Protein AF-A0A0L9VAW2-F1 (afdb_monomer)

Structure (mmCIF, N/CA/C/O backbone):
data_AF-A0A0L9VAW2-F1
#
_entry.id   AF-A0A0L9VAW2-F1
#
loop_
_atom_site.group_PDB
_atom_site.id
_atom_site.type_symbol
_atom_site.label_atom_id
_atom_site.label_alt_id
_atom_site.label_comp_id
_atom_site.label_asym_id
_atom_site.label_entity_id
_atom_site.label_seq_id
_atom_site.pdbx_PDB_ins_code
_atom_site.Cartn_x
_atom_site.Cartn_y
_atom_site.Cartn_z
_atom_site.occupancy
_atom_site.B_iso_or_equiv
_atom_site.auth_seq_id
_atom_site.auth_comp_id
_atom_site.auth_asym_id
_atom_site.auth_atom_id
_atom_site.pdbx_PDB_model_num
ATOM 1 N N . MET A 1 1 ? -4.689 9.737 -14.109 1.00 37.38 1 MET A N 1
ATOM 2 C CA . MET A 1 1 ? -5.470 8.481 -14.108 1.00 37.38 1 MET A CA 1
ATOM 3 C C . MET A 1 1 ? -5.206 7.798 -12.775 1.00 37.38 1 MET A C 1
ATOM 5 O O . MET A 1 1 ? -4.041 7.572 -12.467 1.00 37.38 1 MET A O 1
ATOM 9 N N . SER A 1 2 ? -6.226 7.629 -11.927 1.00 50.50 2 SER A N 1
ATOM 10 C CA . SER A 1 2 ? -6.059 7.073 -10.574 1.00 50.50 2 SER A CA 1
ATOM 11 C C . SER A 1 2 ? -5.505 5.648 -10.660 1.00 50.50 2 SER A C 1
ATOM 13 O O . SER A 1 2 ? -6.059 4.824 -11.380 1.00 50.50 2 SER A O 1
ATOM 15 N N . VAL A 1 3 ? -4.419 5.364 -9.934 1.00 55.94 3 VAL A N 1
ATOM 16 C CA . VAL A 1 3 ? -3.831 4.014 -9.770 1.00 55.94 3 VAL A CA 1
ATOM 17 C C . VAL A 1 3 ? -4.833 2.994 -9.218 1.00 55.94 3 VAL A C 1
ATOM 19 O O . VAL A 1 3 ? -4.658 1.792 -9.406 1.00 55.94 3 VAL A O 1
ATOM 22 N N . TYR A 1 4 ? -5.889 3.488 -8.573 1.00 58.09 4 TYR A N 1
ATOM 23 C CA . TYR A 1 4 ? -6.956 2.712 -7.968 1.00 58.09 4 TYR A CA 1
ATOM 24 C C . TYR A 1 4 ? -8.258 3.046 -8.703 1.00 58.09 4 TYR A C 1
ATOM 26 O O . TYR A 1 4 ? -8.798 4.148 -8.562 1.00 58.09 4 TYR A O 1
ATOM 34 N N . THR A 1 5 ? -8.723 2.132 -9.550 1.00 47.16 5 THR A N 1
ATOM 35 C CA . THR A 1 5 ? -9.767 2.384 -10.558 1.00 47.16 5 THR A CA 1
ATOM 36 C C . THR A 1 5 ? -11.207 2.377 -10.032 1.00 4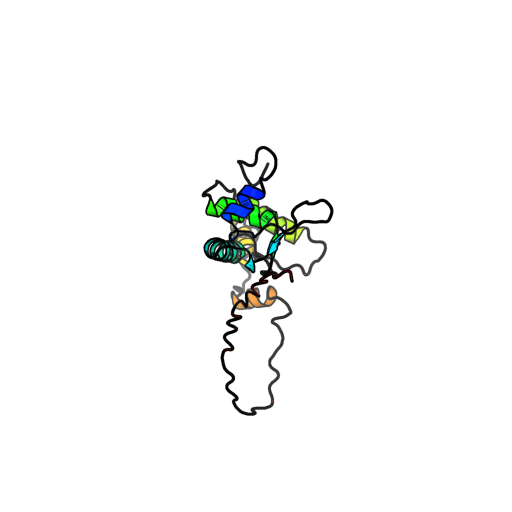7.16 5 THR A C 1
ATOM 38 O O . THR A 1 5 ? -12.124 2.296 -10.835 1.00 47.16 5 THR A O 1
ATOM 41 N N . ASP A 1 6 ? -11.440 2.524 -8.723 1.00 44.62 6 ASP A N 1
ATOM 42 C CA . ASP A 1 6 ? -12.806 2.628 -8.169 1.00 44.62 6 ASP A CA 1
ATOM 43 C C . ASP A 1 6 ? -12.927 3.551 -6.935 1.00 44.62 6 ASP A C 1
ATOM 45 O O . ASP A 1 6 ? -13.826 3.429 -6.112 1.00 44.62 6 ASP A O 1
ATOM 49 N N . TYR A 1 7 ? -12.018 4.519 -6.779 1.00 50.56 7 TYR A N 1
ATOM 50 C CA . TYR A 1 7 ? -12.188 5.591 -5.785 1.00 50.56 7 TYR A CA 1
ATOM 51 C C . TYR A 1 7 ? -12.734 6.845 -6.460 1.00 50.56 7 TYR A C 1
ATOM 53 O O . TYR A 1 7 ? -12.072 7.880 -6.550 1.00 50.56 7 TYR A O 1
ATOM 61 N N . GLY A 1 8 ? -13.955 6.730 -6.979 1.00 40.81 8 GLY A N 1
ATOM 62 C CA . GLY A 1 8 ? -14.766 7.881 -7.352 1.00 40.81 8 GLY A CA 1
ATOM 63 C C . GLY A 1 8 ? -15.156 8.669 -6.101 1.00 40.81 8 GLY A C 1
ATOM 64 O O . GLY A 1 8 ? -16.191 8.404 -5.510 1.00 40.81 8 GLY A O 1
ATOM 65 N N . GLY A 1 9 ? -14.316 9.628 -5.702 1.00 45.44 9 GLY A N 1
ATOM 66 C CA . GLY A 1 9 ? -14.609 10.599 -4.643 1.00 45.44 9 GLY A CA 1
ATOM 67 C C . GLY A 1 9 ? -14.340 10.089 -3.223 1.00 45.44 9 GLY A C 1
ATOM 68 O O . GLY A 1 9 ? -15.048 9.230 -2.722 1.00 45.44 9 GLY A O 1
ATOM 69 N N . ILE A 1 10 ? -13.332 10.684 -2.570 1.00 50.22 10 ILE A N 1
ATOM 70 C CA . ILE A 1 10 ? -12.962 10.537 -1.148 1.00 50.22 10 ILE A CA 1
ATOM 71 C C . ILE A 1 10 ? -12.661 9.081 -0.743 1.00 50.22 10 ILE A C 1
ATOM 73 O O . ILE A 1 10 ? -13.552 8.255 -0.563 1.00 50.22 10 ILE A O 1
ATOM 77 N N . ALA A 1 11 ? -11.379 8.760 -0.536 1.00 61.34 11 ALA A N 1
ATOM 78 C CA . ALA A 1 11 ? -10.996 7.508 0.112 1.00 61.34 11 ALA A CA 1
ATOM 79 C C . ALA A 1 11 ? -11.750 7.387 1.448 1.00 61.34 11 ALA A C 1
ATOM 81 O O . ALA A 1 11 ? -11.527 8.172 2.367 1.00 61.34 11 ALA A O 1
ATOM 82 N N . ASN A 1 12 ? -12.687 6.440 1.537 1.00 82.88 12 ASN A N 1
ATOM 83 C CA . ASN A 1 12 ? -13.437 6.204 2.762 1.00 82.88 12 ASN A CA 1
ATOM 84 C C . ASN A 1 12 ? -12.511 5.478 3.745 1.00 82.88 12 ASN A C 1
ATOM 86 O O . ASN A 1 12 ? -12.394 4.250 3.719 1.00 82.88 12 ASN A O 1
ATOM 90 N N . TYR A 1 13 ? -11.804 6.264 4.555 1.00 87.69 13 TYR A N 1
ATOM 91 C CA . TYR A 1 13 ? -10.830 5.762 5.517 1.00 87.69 13 TYR A CA 1
ATOM 92 C C . TYR A 1 13 ? -11.466 4.828 6.542 1.00 87.69 13 TYR A C 1
ATOM 94 O O . TYR A 1 13 ? -10.827 3.853 6.909 1.00 87.69 13 TYR A O 1
ATOM 102 N N . ASP A 1 14 ? -12.738 5.019 6.893 1.00 89.31 14 ASP A N 1
ATOM 103 C CA . ASP A 1 14 ? -13.444 4.136 7.827 1.00 89.31 14 ASP A CA 1
ATOM 104 C C . ASP A 1 14 ? -13.588 2.714 7.258 1.00 89.31 14 ASP A C 1
ATOM 106 O O . ASP A 1 14 ? -13.434 1.724 7.972 1.00 89.31 14 ASP A O 1
ATOM 110 N N . LYS A 1 15 ? -13.831 2.575 5.945 1.00 90.94 15 LYS A N 1
ATOM 111 C CA . LYS A 1 15 ? -13.821 1.260 5.276 1.00 90.94 15 LYS A CA 1
ATOM 112 C C . LYS A 1 15 ? -12.430 0.634 5.273 1.00 90.94 15 LYS A C 1
ATOM 114 O O . LYS A 1 15 ? -12.325 -0.585 5.362 1.00 90.94 15 LYS A O 1
ATOM 119 N N . ILE A 1 16 ? -11.384 1.445 5.134 1.00 92.88 16 ILE A N 1
ATOM 120 C CA . ILE A 1 16 ? -10.000 0.968 5.171 1.00 92.88 16 ILE A CA 1
ATOM 121 C C . ILE A 1 16 ? -9.662 0.490 6.588 1.00 92.88 16 ILE A C 1
ATOM 123 O O . ILE A 1 16 ? -9.207 -0.637 6.740 1.00 92.88 16 ILE A O 1
ATOM 127 N N . GLU A 1 17 ? -9.964 1.288 7.614 1.00 94.44 17 GLU A N 1
ATOM 128 C CA . GLU A 1 17 ? -9.770 0.951 9.030 1.00 94.44 17 GLU A CA 1
ATOM 129 C C . GLU A 1 17 ? -10.476 -0.366 9.382 1.00 94.44 17 GLU A C 1
ATOM 131 O O . GLU A 1 17 ? -9.837 -1.281 9.886 1.00 94.44 17 GLU A O 1
ATOM 136 N N . ARG A 1 18 ? -11.751 -0.530 9.006 1.00 94.56 18 ARG A N 1
ATOM 137 C CA . ARG A 1 18 ? -12.524 -1.758 9.282 1.00 94.56 18 ARG A CA 1
ATOM 138 C C . ARG A 1 18 ? -11.956 -3.033 8.658 1.00 94.56 18 ARG A C 1
ATOM 140 O O . ARG A 1 18 ? -12.232 -4.117 9.155 1.00 94.56 18 ARG A O 1
ATOM 147 N N . ILE A 1 19 ? -11.253 -2.923 7.533 1.00 95.69 19 ILE A N 1
ATOM 148 C CA . ILE A 1 19 ? -10.697 -4.084 6.820 1.00 95.69 19 ILE A CA 1
ATOM 149 C C . ILE A 1 19 ? -9.259 -4.364 7.259 1.00 95.69 19 ILE A C 1
ATOM 151 O O . ILE A 1 19 ? -8.851 -5.521 7.335 1.00 95.69 19 ILE A O 1
ATOM 155 N N . LEU A 1 20 ? -8.476 -3.314 7.512 1.00 95.62 20 LEU A N 1
ATOM 156 C CA . LEU A 1 20 ? -7.055 -3.443 7.820 1.00 95.62 20 LEU A CA 1
ATOM 157 C C . LEU A 1 20 ? -6.779 -3.640 9.305 1.00 95.62 20 LEU A C 1
ATOM 159 O O . LEU A 1 20 ? -5.816 -4.332 9.638 1.00 95.62 20 LEU A O 1
ATOM 163 N N . CYS A 1 21 ? -7.576 -3.027 10.177 1.00 96.56 21 CYS A N 1
ATOM 164 C CA . CYS A 1 21 ? -7.251 -2.881 11.587 1.00 96.56 21 CYS A CA 1
ATOM 165 C C . CYS A 1 21 ? -8.027 -3.847 12.489 1.00 96.56 21 CYS A C 1
ATOM 167 O O . CYS A 1 21 ? -9.123 -4.295 12.157 1.00 96.56 21 CYS A O 1
ATOM 169 N N . VAL A 1 22 ? -7.457 -4.141 13.658 1.00 96.62 22 VAL A N 1
ATOM 170 C CA . VAL A 1 22 ? -8.186 -4.756 14.776 1.00 96.62 22 VAL A CA 1
ATOM 171 C C . VAL A 1 22 ? -9.302 -3.815 15.270 1.00 96.62 22 VAL A C 1
ATOM 173 O O . VAL A 1 22 ? -9.203 -2.599 15.060 1.00 96.62 22 VAL A O 1
ATOM 176 N N . PRO A 1 23 ? -10.372 -4.328 15.908 1.00 95.25 23 PRO A N 1
ATOM 177 C CA . PRO A 1 23 ? -11.459 -3.490 16.417 1.00 95.25 23 PRO A CA 1
ATOM 178 C C . PRO A 1 23 ? -10.952 -2.347 17.309 1.00 95.25 23 PRO A C 1
ATOM 180 O O . PRO A 1 23 ? -10.043 -2.532 18.109 1.00 95.25 23 PRO A O 1
ATOM 183 N N . GLY A 1 24 ? -11.517 -1.148 17.143 1.00 92.12 24 GLY A N 1
ATOM 184 C CA . GLY A 1 24 ? -11.128 0.051 17.901 1.00 92.12 24 GLY A CA 1
ATOM 185 C C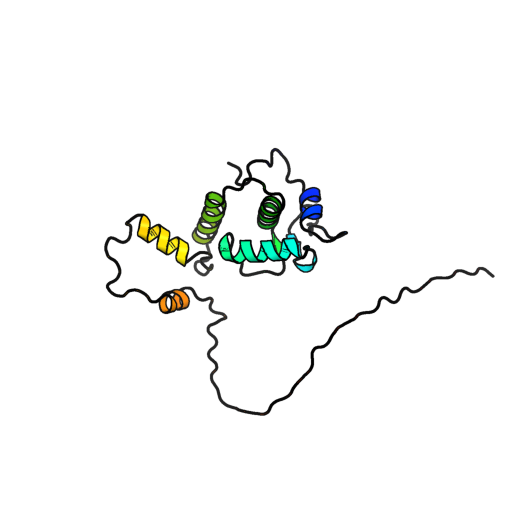 . GLY A 1 24 ? -9.880 0.778 17.384 1.00 92.12 24 GLY A C 1
ATOM 186 O O . GLY A 1 24 ? -9.696 1.960 17.678 1.00 92.12 24 GLY A O 1
ATOM 187 N N . ALA A 1 25 ? -9.055 0.137 16.553 1.00 95.06 25 ALA A N 1
ATOM 188 C CA . ALA A 1 25 ? -7.866 0.766 16.000 1.00 95.06 25 ALA A CA 1
ATOM 189 C C . ALA A 1 25 ? -8.155 1.557 14.709 1.00 95.06 25 ALA A C 1
ATOM 191 O O . ALA A 1 25 ? -8.981 1.175 13.880 1.00 95.06 25 ALA A O 1
ATOM 192 N N . ARG A 1 26 ? -7.454 2.684 14.526 1.00 94.25 26 ARG A N 1
ATOM 193 C CA . ARG A 1 26 ? -7.732 3.666 13.460 1.00 94.25 26 ARG A CA 1
ATOM 194 C C . ARG A 1 26 ? -6.470 4.327 12.908 1.00 94.25 26 ARG A C 1
ATOM 196 O O . ARG A 1 26 ? -5.382 4.167 13.467 1.00 94.25 26 ARG A O 1
ATOM 203 N N . PHE A 1 27 ? -6.609 5.100 11.828 1.00 94.38 27 PHE A N 1
ATOM 204 C CA . PHE A 1 27 ? -5.522 5.957 11.352 1.00 94.38 27 PHE A CA 1
ATOM 205 C C . PHE A 1 27 ? -5.112 6.952 12.438 1.00 94.38 27 PHE A C 1
ATOM 207 O O . PHE A 1 27 ? -5.958 7.593 13.067 1.00 94.38 27 PHE A O 1
ATOM 214 N N . GLN A 1 28 ? -3.807 7.161 12.577 1.00 93.62 28 GLN A N 1
ATOM 215 C CA . GLN A 1 28 ? -3.300 8.361 13.221 1.00 93.62 28 GLN A CA 1
ATOM 216 C C . GLN A 1 28 ? -3.670 9.579 12.387 1.00 93.62 28 GLN A C 1
ATOM 218 O O . GLN A 1 28 ? -3.617 9.538 11.154 1.00 93.62 28 GLN A O 1
ATOM 223 N N . ARG A 1 29 ? -4.055 10.658 13.064 1.00 93.00 29 ARG A N 1
ATOM 224 C CA . ARG A 1 29 ? -4.579 11.870 12.438 1.00 93.00 29 ARG A CA 1
ATOM 225 C C . ARG A 1 29 ? -3.775 13.083 12.869 1.00 93.00 29 ARG A C 1
ATOM 227 O O . ARG A 1 29 ? -3.247 13.127 13.976 1.00 93.00 29 ARG A O 1
ATOM 234 N N . ASN A 1 30 ? -3.663 14.057 11.973 1.00 92.31 30 ASN A N 1
ATOM 235 C CA . ASN A 1 30 ? -3.032 15.332 12.289 1.00 92.31 30 ASN A CA 1
ATOM 236 C C . ASN A 1 30 ? -3.995 16.227 13.092 1.00 92.31 30 ASN A C 1
ATOM 238 O O . ASN A 1 30 ? -5.141 15.861 13.346 1.00 92.31 30 ASN A O 1
ATOM 242 N N . LYS A 1 31 ? -3.545 17.436 13.451 1.00 92.94 31 LYS A N 1
ATOM 243 C CA . LYS A 1 31 ? -4.363 18.434 14.169 1.00 92.94 31 LYS A CA 1
ATOM 244 C C . LYS A 1 31 ? -5.664 18.814 13.446 1.00 92.94 31 LYS A C 1
ATOM 246 O O . LYS A 1 31 ? -6.589 19.285 14.088 1.00 92.94 31 LYS A O 1
ATOM 251 N N . ASN A 1 32 ? -5.730 18.594 12.135 1.00 91.50 32 ASN A N 1
ATOM 252 C CA . ASN A 1 32 ? -6.892 18.878 11.294 1.00 91.50 32 ASN A CA 1
ATOM 253 C C . ASN A 1 32 ? -7.725 17.606 11.039 1.00 91.50 32 ASN A C 1
ATOM 255 O O . ASN A 1 32 ? -8.422 17.521 10.031 1.00 91.50 32 ASN A O 1
ATOM 259 N N . GLU A 1 33 ? -7.563 16.577 11.875 1.00 87.25 33 GLU A N 1
ATOM 260 C CA . GLU A 1 33 ? -8.246 15.277 11.801 1.00 87.25 33 GLU A CA 1
ATOM 261 C C . GLU A 1 33 ? -8.028 14.476 10.504 1.00 87.25 33 GLU A C 1
ATOM 263 O O . GLU A 1 33 ? -8.678 13.451 10.261 1.00 87.25 33 GLU A O 1
ATOM 268 N N . SER A 1 34 ? -7.067 14.891 9.678 1.00 87.25 34 SER A N 1
ATOM 269 C CA . SER A 1 34 ? -6.731 14.200 8.437 1.00 87.25 34 SER A CA 1
ATOM 270 C C . SER A 1 34 ? -5.835 12.996 8.733 1.00 87.25 34 SER A C 1
ATOM 272 O O . SER A 1 34 ? -4.876 13.141 9.497 1.00 87.25 34 SER A O 1
ATOM 274 N N . PRO A 1 35 ? -6.105 11.816 8.147 1.00 89.31 35 PRO A N 1
ATOM 275 C CA . PRO A 1 35 ? -5.305 10.619 8.384 1.00 89.31 35 PRO A CA 1
ATOM 276 C C . PRO A 1 35 ? -3.879 10.787 7.855 1.00 89.31 35 PRO A C 1
ATOM 278 O O . PRO A 1 35 ? -3.660 11.479 6.864 1.00 89.31 35 PRO A O 1
ATOM 281 N N . ILE A 1 36 ? -2.918 10.139 8.516 1.00 90.94 36 ILE A N 1
ATOM 282 C CA . ILE A 1 36 ? -1.487 10.188 8.184 1.00 90.94 36 ILE A CA 1
ATOM 283 C C . ILE A 1 36 ? -0.948 8.778 7.918 1.00 90.94 36 ILE A C 1
ATOM 285 O O . ILE A 1 36 ? -0.409 8.500 6.846 1.00 90.94 36 ILE A O 1
ATOM 289 N N . HIS A 1 37 ? -1.098 7.875 8.887 1.00 92.69 37 HIS A N 1
ATOM 290 C CA . HIS A 1 37 ? -0.617 6.496 8.806 1.00 92.69 37 HIS A CA 1
ATOM 291 C C . HIS A 1 37 ? -1.355 5.588 9.800 1.00 92.69 37 HIS A C 1
ATOM 293 O O . HIS A 1 37 ? -2.020 6.071 10.715 1.00 92.69 37 HIS A O 1
ATOM 299 N N . ILE A 1 38 ? -1.217 4.272 9.647 1.00 94.19 38 ILE A N 1
ATOM 300 C CA . ILE A 1 38 ? -1.672 3.263 10.620 1.00 94.19 38 ILE A CA 1
ATOM 301 C C . ILE A 1 38 ? -0.433 2.602 11.231 1.00 94.19 38 ILE A C 1
ATOM 303 O O . ILE A 1 38 ? 0.523 2.319 10.510 1.00 94.19 38 ILE A O 1
ATOM 307 N N . ARG A 1 39 ? -0.449 2.333 12.541 1.00 93.69 39 ARG A N 1
ATOM 308 C CA . ARG A 1 39 ? 0.613 1.550 13.190 1.00 93.69 39 ARG A CA 1
ATOM 309 C C . ARG A 1 39 ? 0.516 0.083 12.799 1.00 93.69 39 ARG A C 1
ATOM 311 O O . ARG A 1 39 ? -0.576 -0.473 12.750 1.00 93.69 39 ARG A O 1
ATOM 318 N N . ARG A 1 40 ? 1.642 -0.599 12.603 1.00 93.12 40 ARG A N 1
ATOM 319 C CA . ARG A 1 40 ? 1.656 -2.037 12.294 1.00 93.12 40 ARG A CA 1
ATOM 320 C C . ARG A 1 40 ? 0.988 -2.866 13.389 1.00 93.12 40 ARG A C 1
ATOM 322 O O . ARG A 1 40 ? 0.341 -3.857 13.062 1.00 93.12 40 ARG A O 1
ATOM 329 N N . SER A 1 41 ? 1.106 -2.471 14.658 1.00 93.81 41 SER A N 1
ATOM 330 C CA . SER A 1 41 ? 0.426 -3.139 15.779 1.00 93.81 41 SER A CA 1
ATOM 331 C C . SER A 1 41 ? -1.093 -3.167 15.606 1.00 93.81 41 SER A C 1
ATOM 333 O O . SER A 1 41 ? -1.718 -4.162 15.954 1.00 93.81 41 SER A O 1
ATOM 335 N N . TYR A 1 42 ? -1.663 -2.137 14.977 1.00 96.12 42 TYR A N 1
ATOM 336 C CA . TYR A 1 42 ? -3.101 -2.005 14.748 1.00 96.12 42 TYR A CA 1
ATOM 337 C C . TYR A 1 42 ? -3.622 -2.899 13.628 1.00 96.12 42 TYR A C 1
ATOM 339 O O . TYR A 1 42 ? -4.830 -3.061 13.509 1.00 96.12 42 TYR A O 1
ATOM 347 N N . LEU A 1 43 ? -2.749 -3.472 12.799 1.00 95.81 43 LEU A N 1
ATOM 348 C CA . LEU A 1 43 ? -3.162 -4.304 11.675 1.00 95.81 43 LEU A CA 1
ATOM 349 C C . LEU A 1 43 ? -3.591 -5.703 12.126 1.00 95.81 43 LEU A C 1
ATOM 351 O O . LEU A 1 43 ? -2.944 -6.331 12.969 1.00 95.81 43 LEU A O 1
ATOM 355 N N . THR A 1 44 ? -4.622 -6.235 11.472 1.00 97.06 44 THR A N 1
ATOM 356 C CA . THR A 1 44 ? -4.988 -7.650 11.600 1.00 97.06 44 THR A CA 1
ATOM 357 C C . THR A 1 44 ? -3.838 -8.557 11.133 1.00 97.06 44 THR A C 1
ATOM 359 O O . THR A 1 44 ? -3.019 -8.143 10.301 1.00 97.06 44 THR A O 1
ATOM 362 N N . PRO A 1 45 ? -3.761 -9.818 11.599 1.00 96.25 45 PRO A N 1
ATOM 363 C CA . PRO A 1 45 ? -2.749 -10.767 11.126 1.00 96.25 45 PRO A CA 1
ATOM 364 C C . PRO A 1 45 ? -2.735 -10.923 9.597 1.00 96.25 45 PRO A C 1
ATOM 366 O O . PRO A 1 45 ? -1.673 -10.925 8.974 1.00 96.25 45 PRO A O 1
ATOM 369 N N . LEU A 1 46 ? -3.918 -10.957 8.974 1.00 95.62 46 LEU A N 1
ATOM 370 C CA . LEU A 1 46 ? -4.057 -11.041 7.521 1.00 95.62 46 LEU A CA 1
ATOM 371 C C . LEU A 1 46 ? -3.501 -9.790 6.824 1.00 95.62 46 LEU A C 1
ATOM 373 O O . LEU A 1 46 ? -2.751 -9.902 5.854 1.00 95.62 46 LEU A O 1
ATOM 377 N N . ALA A 1 47 ? -3.810 -8.597 7.335 1.00 95.88 47 ALA A N 1
ATOM 378 C CA . ALA A 1 47 ? -3.260 -7.355 6.804 1.00 95.88 47 ALA A CA 1
ATOM 379 C C . ALA A 1 47 ? -1.729 -7.293 6.961 1.00 95.88 47 ALA A C 1
ATOM 381 O O . ALA A 1 47 ? -1.046 -6.882 6.024 1.00 95.88 47 ALA A O 1
ATOM 382 N N . LYS A 1 48 ? -1.168 -7.767 8.084 1.00 94.69 48 LYS A N 1
ATOM 383 C CA . LYS A 1 48 ? 0.291 -7.865 8.295 1.00 94.69 48 LYS A CA 1
ATOM 384 C C . LYS A 1 48 ? 0.960 -8.790 7.273 1.00 94.69 48 LYS A C 1
ATOM 386 O O . LYS A 1 48 ? 2.018 -8.444 6.747 1.00 94.69 48 LYS A O 1
ATOM 391 N N . TYR A 1 49 ? 0.342 -9.928 6.956 1.00 94.50 49 TYR A N 1
ATOM 392 C CA . TYR A 1 49 ? 0.855 -10.856 5.945 1.00 94.50 49 TYR A CA 1
ATOM 393 C C . TYR A 1 49 ? 0.937 -10.197 4.560 1.00 94.50 49 TYR A C 1
ATOM 395 O O . TYR A 1 49 ? 1.992 -10.173 3.922 1.00 94.50 49 TYR A O 1
ATOM 403 N N . TRP A 1 50 ? -0.157 -9.576 4.117 1.00 94.81 50 TRP A N 1
ATOM 404 C CA . TRP A 1 50 ? -0.194 -8.891 2.825 1.00 94.81 50 TRP A CA 1
ATOM 405 C C . TRP A 1 50 ? 0.680 -7.633 2.784 1.00 94.81 50 TRP A C 1
ATOM 407 O O . TRP A 1 50 ? 1.257 -7.314 1.743 1.00 94.81 50 TRP A O 1
ATOM 417 N N . MET A 1 51 ? 0.844 -6.941 3.912 1.00 92.50 51 MET A N 1
ATOM 418 C CA . MET A 1 51 ? 1.807 -5.850 4.051 1.00 92.50 51 MET A CA 1
ATOM 419 C C . MET A 1 51 ? 3.231 -6.351 3.786 1.00 92.50 51 MET A C 1
ATOM 421 O O . MET A 1 51 ? 3.937 -5.759 2.975 1.00 92.50 51 MET A O 1
ATOM 425 N N . ALA A 1 52 ? 3.643 -7.468 4.393 1.00 90.06 52 ALA A N 1
ATOM 426 C CA . ALA A 1 52 ? 4.965 -8.046 4.150 1.00 90.06 52 ALA A CA 1
ATOM 427 C C . ALA A 1 52 ? 5.149 -8.441 2.674 1.00 90.06 52 ALA A C 1
ATOM 429 O O . ALA A 1 52 ? 6.160 -8.102 2.055 1.00 90.06 52 ALA A O 1
ATOM 430 N N . PHE A 1 53 ? 4.137 -9.078 2.075 1.00 90.56 53 PHE A N 1
ATOM 431 C CA . PHE A 1 53 ? 4.162 -9.456 0.662 1.00 90.56 53 PHE A CA 1
ATOM 432 C C . PHE A 1 53 ? 4.306 -8.246 -0.276 1.00 90.56 53 PHE A C 1
ATOM 434 O O . PHE A 1 53 ? 5.147 -8.245 -1.180 1.00 90.56 53 PHE A O 1
ATOM 441 N N . THR A 1 54 ? 3.493 -7.206 -0.065 1.00 90.44 54 THR A N 1
ATOM 442 C CA . THR A 1 54 ? 3.512 -5.979 -0.878 1.00 90.44 54 THR A CA 1
ATOM 443 C C . THR A 1 54 ? 4.809 -5.199 -0.686 1.00 90.44 54 THR A C 1
ATOM 445 O O . THR A 1 54 ? 5.343 -4.680 -1.666 1.00 90.44 54 THR A O 1
ATOM 448 N N . HIS A 1 55 ? 5.362 -5.176 0.528 1.00 86.56 55 HIS A N 1
ATOM 449 C CA . HIS A 1 55 ? 6.658 -4.563 0.805 1.00 86.56 55 HIS A CA 1
ATOM 450 C C . HIS A 1 55 ? 7.799 -5.289 0.089 1.00 86.56 55 HIS A C 1
ATOM 452 O O . HIS A 1 55 ? 8.630 -4.641 -0.531 1.00 86.56 55 HIS A O 1
ATOM 458 N N . ALA A 1 56 ? 7.817 -6.621 0.079 1.00 82.88 56 ALA A N 1
ATOM 459 C CA . ALA A 1 56 ? 8.871 -7.360 -0.614 1.00 82.88 56 ALA A CA 1
ATOM 460 C C . ALA A 1 56 ? 8.794 -7.226 -2.149 1.00 82.88 56 ALA A C 1
ATOM 462 O O . ALA A 1 56 ? 9.821 -7.194 -2.823 1.00 82.88 56 ALA A O 1
ATOM 463 N N . ASN A 1 57 ? 7.584 -7.147 -2.718 1.00 81.88 57 ASN A N 1
ATOM 464 C CA . ASN A 1 57 ? 7.395 -7.374 -4.156 1.00 81.88 57 ASN A CA 1
ATOM 465 C C . ASN A 1 57 ? 6.874 -6.172 -4.956 1.00 81.88 57 ASN A C 1
ATOM 467 O O . ASN A 1 57 ? 7.004 -6.162 -6.183 1.00 81.88 57 ASN A O 1
ATOM 471 N N . ILE A 1 58 ? 6.223 -5.192 -4.330 1.00 85.00 58 ILE A N 1
ATOM 472 C CA . ILE A 1 58 ? 5.454 -4.159 -5.045 1.00 85.00 58 ILE A CA 1
ATOM 473 C C . ILE A 1 58 ? 5.916 -2.754 -4.674 1.00 85.00 58 ILE A C 1
ATOM 475 O O . ILE A 1 58 ? 6.175 -1.962 -5.573 1.00 85.00 58 ILE A O 1
ATOM 479 N N . GLN A 1 59 ? 6.007 -2.454 -3.379 1.00 82.38 59 GLN A N 1
ATOM 480 C CA . GLN A 1 59 ? 6.482 -1.171 -2.863 1.00 82.38 59 GLN A CA 1
ATOM 481 C C . GLN A 1 59 ? 7.464 -1.426 -1.708 1.00 82.38 59 GLN A C 1
ATOM 483 O O . GLN A 1 59 ? 7.057 -1.456 -0.549 1.00 82.38 59 GLN A O 1
ATOM 488 N N . PRO A 1 60 ? 8.755 -1.620 -1.980 1.00 80.25 60 PRO A N 1
ATOM 489 C CA . PRO A 1 60 ? 9.805 -1.745 -0.977 1.00 80.25 60 PRO A CA 1
ATOM 490 C C . PRO A 1 60 ? 9.787 -0.580 0.004 1.00 80.25 60 PRO A C 1
ATOM 492 O O . PRO A 1 60 ? 9.487 0.556 -0.364 1.00 80.25 60 PRO A O 1
ATOM 495 N N . CYS A 1 61 ? 10.036 -0.866 1.277 1.00 76.75 61 CYS A N 1
ATOM 496 C 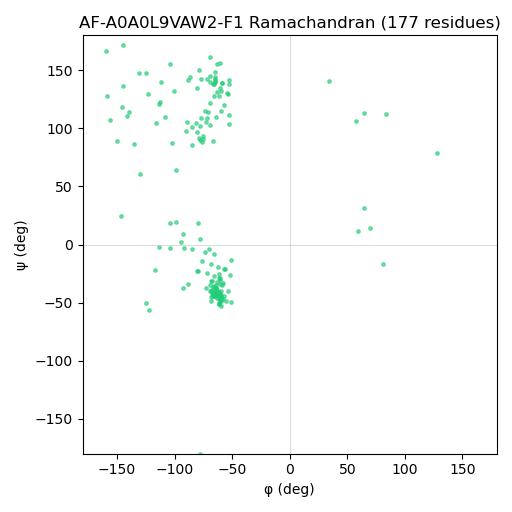CA . CYS A 1 61 ? 10.079 0.140 2.330 1.00 76.75 61 CYS A CA 1
ATOM 497 C C . CYS A 1 61 ? 11.140 -0.231 3.356 1.00 76.75 61 CYS A C 1
ATOM 499 O O . CYS A 1 61 ? 11.214 -1.388 3.761 1.00 76.75 61 CYS A O 1
ATOM 501 N N . SER A 1 62 ? 11.923 0.754 3.785 1.00 68.50 62 SER A N 1
ATOM 502 C CA . SER A 1 62 ? 12.923 0.601 4.844 1.00 68.50 62 SER A CA 1
ATOM 503 C C . SER A 1 62 ? 12.313 0.633 6.247 1.00 68.50 62 SER A C 1
ATOM 505 O O . SER A 1 62 ? 12.894 0.092 7.178 1.00 68.50 62 SER A O 1
ATOM 507 N N . HIS A 1 63 ? 11.132 1.235 6.407 1.00 68.88 63 HIS A N 1
ATOM 508 C CA . HIS A 1 63 ? 10.458 1.370 7.694 1.00 68.88 63 HIS A CA 1
ATOM 509 C C . HIS A 1 63 ? 9.170 0.543 7.704 1.00 68.88 63 HIS A C 1
ATOM 511 O O . HIS A 1 63 ? 8.291 0.729 6.864 1.00 68.88 63 HIS A O 1
ATOM 517 N N . VAL A 1 64 ? 9.064 -0.400 8.642 1.00 70.31 64 VAL A N 1
ATOM 518 C CA . VAL A 1 64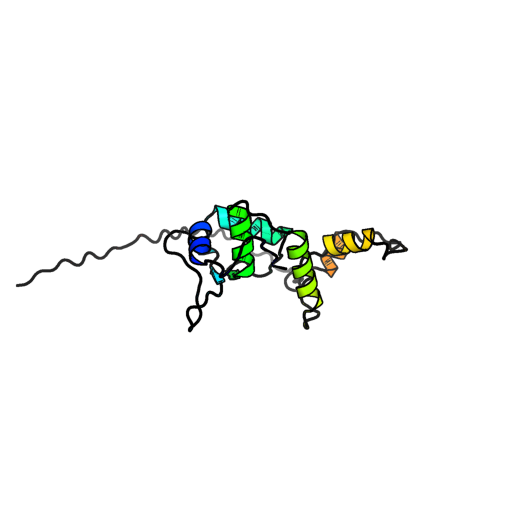 ? 7.964 -1.381 8.682 1.00 70.31 64 VAL A CA 1
ATOM 519 C C . VAL A 1 64 ? 7.032 -1.219 9.878 1.00 70.31 64 VAL A C 1
ATOM 521 O O . VAL A 1 64 ? 6.071 -1.974 9.983 1.00 70.31 64 VAL A O 1
ATOM 524 N N . SER A 1 65 ? 7.280 -0.274 10.787 1.00 78.62 65 SER A N 1
ATOM 525 C CA . SER A 1 65 ? 6.421 -0.081 11.964 1.00 78.62 65 SER A CA 1
ATOM 526 C C . SER A 1 65 ? 5.146 0.710 11.664 1.00 78.62 65 SER A C 1
ATOM 528 O O . SER A 1 65 ? 4.160 0.491 12.358 1.00 78.62 65 SER A O 1
ATOM 530 N N . ASP A 1 66 ? 5.111 1.521 10.599 1.00 87.31 66 ASP A N 1
ATOM 531 C CA . ASP A 1 66 ? 3.932 2.291 10.176 1.00 87.31 66 ASP A CA 1
ATOM 532 C C . ASP A 1 66 ? 3.634 2.115 8.682 1.00 87.31 66 ASP A C 1
ATOM 534 O O . ASP A 1 66 ? 4.539 1.972 7.857 1.00 87.31 66 ASP A O 1
ATOM 538 N N . ILE A 1 67 ? 2.350 2.169 8.318 1.00 90.19 67 ILE A N 1
ATOM 539 C CA . ILE A 1 67 ? 1.883 2.127 6.929 1.00 90.19 67 ILE A CA 1
ATOM 540 C C . ILE A 1 67 ? 1.254 3.465 6.527 1.00 90.19 67 ILE A C 1
ATOM 542 O O . ILE A 1 67 ? 0.298 3.943 7.140 1.00 90.19 67 ILE A O 1
ATOM 546 N N . THR A 1 68 ? 1.793 4.081 5.472 1.00 89.81 68 THR A N 1
ATOM 547 C CA . THR A 1 68 ? 1.268 5.337 4.912 1.00 89.81 68 THR A CA 1
ATOM 548 C C . THR A 1 68 ? -0.085 5.127 4.233 1.00 89.81 68 THR A C 1
ATOM 550 O O . THR A 1 68 ? -0.427 4.013 3.831 1.00 89.81 68 THR A O 1
ATOM 553 N N . ILE A 1 69 ? -0.841 6.210 4.029 1.00 89.31 69 ILE A N 1
ATOM 554 C CA . ILE A 1 69 ? -2.156 6.172 3.362 1.00 89.31 69 ILE A CA 1
ATOM 555 C C . ILE A 1 69 ? -2.105 5.434 2.020 1.00 89.31 69 ILE A C 1
ATOM 557 O O . ILE A 1 69 ? -2.913 4.543 1.779 1.00 89.31 69 ILE A O 1
ATOM 561 N N . SER A 1 70 ? -1.145 5.764 1.152 1.00 87.06 70 SER A N 1
ATOM 562 C CA . SER A 1 70 ? -1.044 5.153 -0.180 1.00 87.06 70 SER A CA 1
ATOM 563 C C . SER A 1 70 ? -0.863 3.637 -0.112 1.00 87.06 70 SER A C 1
ATOM 565 O O . SER A 1 70 ? -1.481 2.910 -0.887 1.00 87.06 70 SER A O 1
ATOM 567 N N . ARG A 1 71 ? -0.056 3.159 0.841 1.00 89.62 71 ARG A N 1
ATOM 568 C CA . ARG A 1 71 ? 0.189 1.729 1.066 1.00 89.62 71 ARG A CA 1
ATOM 569 C C . ARG A 1 71 ? -1.024 1.049 1.699 1.00 89.62 71 ARG A C 1
ATOM 571 O O . ARG A 1 71 ? -1.365 -0.062 1.310 1.00 89.62 71 ARG A O 1
ATOM 578 N N . ALA A 1 72 ? -1.723 1.732 2.606 1.00 92.38 72 ALA A N 1
ATOM 579 C CA . ALA A 1 72 ? -2.972 1.248 3.188 1.00 92.38 72 ALA A CA 1
ATOM 580 C C . ALA A 1 72 ? -4.078 1.103 2.127 1.00 92.38 72 ALA A C 1
ATOM 582 O O . ALA A 1 72 ? -4.803 0.112 2.121 1.00 92.38 72 ALA A O 1
ATOM 583 N N . ILE A 1 73 ? -4.174 2.035 1.173 1.00 90.69 73 ILE A N 1
ATOM 584 C CA . ILE A 1 73 ? -5.113 1.932 0.046 1.00 90.69 73 ILE A CA 1
ATOM 585 C C . ILE A 1 73 ? -4.784 0.714 -0.826 1.00 90.69 73 ILE A C 1
ATOM 587 O O . ILE A 1 73 ? -5.687 -0.057 -1.152 1.00 90.69 73 ILE A O 1
ATOM 591 N N . LEU A 1 74 ? -3.506 0.500 -1.167 1.00 90.94 74 LEU A N 1
ATOM 592 C CA . LEU A 1 74 ? -3.081 -0.697 -1.900 1.00 90.94 74 LEU A CA 1
ATOM 593 C C . LEU A 1 74 ? -3.461 -1.976 -1.141 1.00 90.94 74 LEU A C 1
ATOM 595 O O . LEU A 1 74 ? -4.041 -2.889 -1.726 1.00 90.94 74 LEU A O 1
ATOM 599 N N . LEU A 1 75 ? -3.176 -2.023 0.160 1.00 93.31 75 LEU A N 1
ATOM 600 C CA . LEU A 1 75 ? -3.463 -3.175 1.009 1.00 93.31 75 LEU A CA 1
ATOM 601 C C . LEU A 1 75 ? -4.966 -3.472 1.086 1.00 93.31 75 LEU A C 1
ATOM 603 O O . LEU A 1 75 ? -5.379 -4.622 0.952 1.00 93.31 75 LEU A O 1
ATOM 607 N N . TYR A 1 76 ? -5.792 -2.433 1.222 1.00 93.56 76 TYR A N 1
ATOM 608 C CA . TYR A 1 76 ? -7.245 -2.564 1.173 1.00 93.56 76 TYR A CA 1
ATOM 609 C C . TYR A 1 76 ? -7.710 -3.138 -0.167 1.00 93.56 76 TYR A C 1
ATOM 611 O O . TYR A 1 76 ? -8.554 -4.032 -0.184 1.00 93.56 76 TYR A O 1
ATOM 619 N N . CYS A 1 77 ? -7.152 -2.666 -1.287 1.00 91.94 77 CYS A N 1
ATOM 620 C CA . CYS A 1 77 ? -7.510 -3.183 -2.605 1.00 91.94 77 CYS A CA 1
ATOM 621 C C . CYS A 1 77 ? -7.191 -4.676 -2.728 1.00 91.94 77 CYS A C 1
ATOM 623 O O . CYS A 1 77 ? -8.026 -5.432 -3.216 1.00 91.94 77 CYS A O 1
ATOM 625 N N . VAL A 1 78 ? -6.028 -5.108 -2.233 1.00 92.31 78 VAL A N 1
ATOM 626 C CA . VAL A 1 78 ? -5.622 -6.521 -2.229 1.00 92.31 78 VAL A CA 1
ATOM 627 C C . VAL A 1 78 ? -6.585 -7.372 -1.399 1.00 92.31 78 VAL A C 1
ATOM 629 O O . VAL A 1 78 ? -7.124 -8.351 -1.906 1.00 92.31 78 VAL A O 1
ATOM 632 N N . LEU A 1 79 ? -6.867 -6.974 -0.155 1.00 93.69 79 LEU A N 1
ATOM 633 C CA . LEU A 1 79 ? -7.754 -7.732 0.738 1.00 93.69 79 LEU A CA 1
ATOM 634 C C . LEU A 1 79 ? -9.204 -7.790 0.255 1.00 93.69 79 LEU A C 1
ATOM 636 O O . LEU A 1 79 ? -9.931 -8.726 0.575 1.00 93.69 79 LEU A O 1
ATOM 640 N N . ARG A 1 80 ? -9.640 -6.787 -0.508 1.00 93.06 80 ARG A N 1
ATOM 641 C CA . ARG A 1 80 ? -10.989 -6.718 -1.077 1.00 93.06 80 ARG A CA 1
ATOM 642 C C . ARG A 1 80 ? -11.097 -7.319 -2.476 1.00 93.06 80 ARG A C 1
ATOM 644 O O . ARG A 1 80 ? -12.203 -7.345 -3.008 1.00 93.06 80 ARG A O 1
ATOM 651 N N . GLY A 1 81 ? -9.991 -7.781 -3.062 1.00 90.12 81 GLY A N 1
ATOM 652 C CA . GLY A 1 81 ? -9.964 -8.304 -4.428 1.00 90.12 81 GLY A CA 1
ATOM 653 C C . GLY A 1 81 ? -10.287 -7.247 -5.489 1.00 90.12 81 GLY A C 1
ATOM 654 O O . GLY A 1 81 ? -10.890 -7.564 -6.511 1.00 90.12 81 GLY A O 1
ATOM 655 N N . LEU A 1 82 ? -9.939 -5.981 -5.241 1.00 88.88 82 LEU A N 1
ATOM 656 C CA . LEU A 1 82 ? -10.152 -4.894 -6.195 1.00 88.88 82 LEU A CA 1
ATOM 657 C C . LEU A 1 82 ? -9.080 -4.899 -7.286 1.00 88.88 82 LEU A C 1
ATOM 659 O O . LEU A 1 82 ? -7.924 -5.255 -7.058 1.00 88.88 82 LEU A O 1
ATOM 663 N N . ASN A 1 83 ? -9.461 -4.424 -8.470 1.00 87.31 83 ASN A N 1
ATOM 664 C CA . ASN A 1 83 ? -8.535 -4.273 -9.584 1.00 87.31 83 ASN A CA 1
ATOM 665 C C . ASN A 1 83 ? -7.522 -3.159 -9.296 1.00 87.31 83 ASN A C 1
ATOM 667 O O . ASN A 1 83 ? -7.888 -2.000 -9.090 1.00 87.31 83 ASN A O 1
ATOM 671 N N . VAL A 1 84 ? -6.238 -3.516 -9.322 1.00 86.75 84 VAL A N 1
ATOM 672 C CA . VAL A 1 84 ? -5.118 -2.590 -9.137 1.00 86.75 84 VAL A CA 1
ATOM 673 C C . VAL A 1 84 ? -4.195 -2.678 -10.341 1.00 86.75 84 VAL A C 1
ATOM 675 O O . VAL A 1 84 ? -3.737 -3.762 -10.706 1.00 86.75 84 VAL A O 1
ATOM 678 N N . ASN A 1 85 ? -3.854 -1.531 -10.935 1.00 89.06 85 ASN A N 1
ATOM 679 C CA . ASN A 1 85 ? -2.815 -1.486 -11.959 1.00 89.06 85 ASN A CA 1
ATOM 680 C C . ASN A 1 85 ? -1.431 -1.578 -11.302 1.00 89.06 85 ASN A C 1
ATOM 682 O O . ASN A 1 85 ? -0.791 -0.571 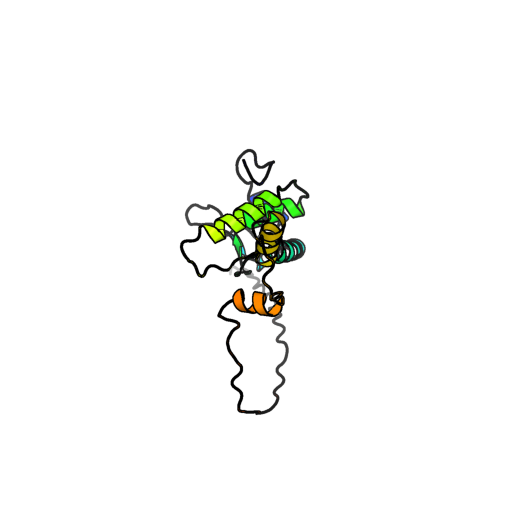-10.987 1.00 89.06 85 ASN A O 1
ATOM 686 N N . ILE A 1 86 ? -0.965 -2.810 -11.107 1.00 86.38 86 ILE A N 1
ATOM 687 C CA . ILE A 1 86 ? 0.301 -3.089 -10.431 1.00 86.38 86 ILE A CA 1
ATOM 688 C C . ILE A 1 86 ? 1.520 -2.534 -11.176 1.00 86.38 86 ILE A C 1
ATOM 690 O O . ILE A 1 86 ? 2.491 -2.104 -10.552 1.00 86.38 86 ILE A O 1
ATOM 694 N N . GLY A 1 87 ? 1.450 -2.495 -12.511 1.00 86.44 87 GLY A N 1
ATOM 695 C CA . GLY A 1 87 ? 2.493 -1.917 -13.353 1.00 86.44 87 GLY A CA 1
ATOM 696 C C . GLY A 1 87 ? 2.653 -0.423 -13.086 1.00 86.44 87 GLY A C 1
ATOM 697 O O . GLY A 1 87 ? 3.770 0.053 -12.901 1.00 86.44 87 GLY A O 1
ATOM 698 N N . GLN A 1 88 ? 1.539 0.303 -12.967 1.00 86.19 88 GLN A N 1
ATOM 699 C CA . GLN A 1 88 ? 1.547 1.726 -12.636 1.00 86.19 88 GLN A CA 1
ATOM 700 C C . GLN A 1 88 ? 2.042 1.985 -11.207 1.00 86.19 88 GLN A C 1
ATOM 702 O O . GLN A 1 88 ? 2.782 2.946 -10.999 1.00 86.19 88 GLN A O 1
ATOM 707 N N . VAL A 1 89 ? 1.669 1.140 -10.236 1.00 87.25 89 VAL A N 1
ATOM 708 C CA . VAL A 1 89 ? 2.159 1.245 -8.849 1.00 87.25 89 VAL A CA 1
ATOM 709 C C . VAL A 1 89 ? 3.684 1.118 -8.817 1.00 87.25 89 VAL A C 1
ATOM 711 O O . VAL A 1 89 ? 4.354 2.038 -8.353 1.00 87.25 89 VAL A O 1
ATOM 714 N N . ARG A 1 90 ? 4.249 0.058 -9.410 1.00 85.38 90 ARG A N 1
ATOM 715 C CA . ARG A 1 90 ? 5.711 -0.120 -9.495 1.00 85.38 90 ARG A CA 1
ATOM 716 C C . ARG A 1 90 ? 6.399 1.000 -10.279 1.00 85.38 90 ARG A C 1
ATOM 718 O O . ARG A 1 90 ? 7.453 1.475 -9.871 1.00 85.38 90 ARG A O 1
ATOM 725 N N . ALA A 1 91 ? 5.810 1.458 -11.385 1.00 85.94 91 ALA A N 1
ATOM 726 C CA . ALA A 1 91 ? 6.368 2.556 -12.173 1.00 85.94 91 ALA A CA 1
ATOM 727 C C . ALA A 1 91 ? 6.396 3.881 -11.395 1.00 85.94 91 ALA A C 1
ATOM 729 O O . ALA A 1 91 ? 7.317 4.679 -11.570 1.00 85.94 91 ALA A O 1
ATOM 730 N N . ASN A 1 92 ? 5.396 4.132 -10.546 1.00 85.81 92 ASN A N 1
ATOM 731 C CA . ASN A 1 92 ? 5.378 5.301 -9.672 1.00 85.81 92 ASN A CA 1
ATOM 732 C C . ASN A 1 92 ? 6.439 5.194 -8.571 1.00 85.81 92 ASN A C 1
ATOM 734 O O . ASN A 1 92 ? 7.108 6.190 -8.316 1.00 85.81 92 ASN A O 1
ATOM 738 N N . GLU A 1 93 ? 6.651 4.010 -7.987 1.00 83.38 93 GLU A N 1
ATOM 739 C CA . GLU A 1 93 ? 7.737 3.790 -7.019 1.00 83.38 93 GLU A CA 1
ATOM 740 C C . GLU A 1 93 ? 9.114 4.038 -7.644 1.00 83.38 93 GLU A C 1
ATOM 742 O O . GLU A 1 93 ? 9.893 4.831 -7.121 1.00 83.38 93 GLU A O 1
ATOM 747 N N . ILE A 1 94 ? 9.393 3.437 -8.810 1.00 83.44 94 ILE A N 1
ATOM 748 C CA . ILE A 1 94 ? 10.662 3.643 -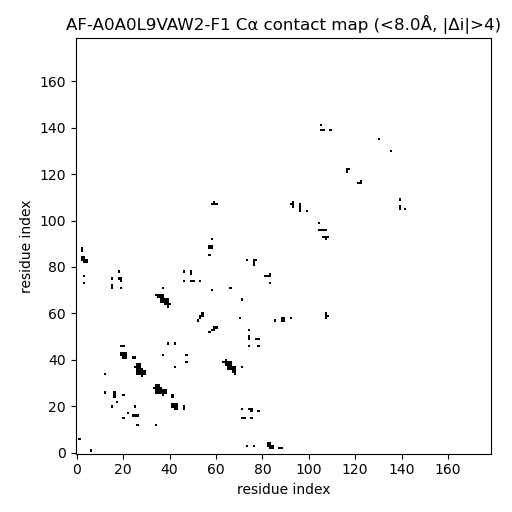9.531 1.00 83.44 94 ILE A CA 1
ATOM 749 C C . ILE A 1 94 ? 10.866 5.131 -9.834 1.00 83.44 94 ILE A C 1
ATOM 751 O O . ILE A 1 94 ? 11.953 5.664 -9.617 1.00 83.44 94 ILE A O 1
ATOM 755 N N . ARG A 1 95 ? 9.816 5.820 -10.299 1.00 84.31 95 ARG A N 1
ATOM 756 C CA . ARG A 1 95 ? 9.875 7.257 -10.580 1.00 84.31 95 ARG A CA 1
ATOM 757 C C . ARG A 1 95 ? 10.152 8.069 -9.322 1.00 84.31 95 ARG A C 1
ATOM 759 O O . ARG A 1 95 ? 10.981 8.964 -9.384 1.00 84.31 95 ARG A O 1
ATOM 766 N N . SER A 1 96 ? 9.494 7.748 -8.208 1.00 80.25 96 SER A N 1
ATOM 767 C CA . SER A 1 96 ? 9.686 8.435 -6.929 1.00 80.25 96 SER A CA 1
ATOM 768 C C . SER A 1 96 ? 11.134 8.325 -6.454 1.00 80.25 96 SER A C 1
ATOM 770 O O . SER A 1 96 ? 11.720 9.336 -6.073 1.00 80.25 96 SER A O 1
ATOM 772 N N . CYS A 1 97 ? 11.730 7.129 -6.540 1.00 75.94 97 CYS A N 1
ATOM 773 C CA . CYS A 1 97 ? 13.149 6.918 -6.250 1.00 75.94 97 CYS A CA 1
ATOM 774 C C . CYS A 1 97 ? 14.049 7.717 -7.205 1.00 75.94 97 CYS A C 1
ATOM 776 O O . CYS A 1 97 ? 14.961 8.399 -6.754 1.00 75.94 97 CYS A O 1
ATOM 778 N N . ALA A 1 98 ? 13.779 7.672 -8.513 1.00 78.00 98 ALA A N 1
ATOM 779 C CA . ALA A 1 98 ? 14.592 8.355 -9.521 1.00 78.00 98 ALA A CA 1
ATOM 780 C C . ALA A 1 98 ? 14.518 9.890 -9.431 1.00 78.00 98 ALA A C 1
ATOM 782 O O . ALA A 1 98 ? 15.485 10.573 -9.753 1.00 78.00 98 ALA A O 1
ATOM 783 N N . SER A 1 99 ? 13.380 10.440 -9.000 1.00 79.94 99 SER A N 1
ATOM 784 C CA . SER A 1 99 ? 13.184 11.883 -8.821 1.00 79.94 99 SER A CA 1
ATOM 785 C C . SER A 1 99 ? 13.660 12.411 -7.466 1.00 79.94 99 SER A C 1
ATOM 787 O O . SER A 1 99 ? 13.569 13.614 -7.219 1.00 79.94 99 SER A O 1
ATOM 789 N N . ALA A 1 100 ? 14.114 11.538 -6.562 1.00 74.62 100 ALA A N 1
ATOM 790 C CA . ALA A 1 100 ? 14.572 11.960 -5.251 1.00 74.62 100 ALA A CA 1
ATOM 791 C C . ALA A 1 100 ? 15.840 12.816 -5.387 1.00 74.62 100 ALA A C 1
ATOM 793 O O . ALA A 1 100 ? 16.832 12.402 -5.977 1.00 74.62 100 ALA A O 1
ATOM 794 N N . VAL A 1 101 ? 15.830 14.003 -4.776 1.00 70.62 101 VAL A N 1
ATOM 795 C CA . VAL A 1 101 ? 17.008 14.890 -4.702 1.00 70.62 101 VAL A CA 1
ATOM 796 C C . VAL A 1 101 ? 18.182 14.257 -3.943 1.00 70.62 101 VAL A C 1
ATOM 798 O O . VAL A 1 101 ? 19.324 14.683 -4.087 1.00 70.62 101 VAL A O 1
ATOM 801 N N . ASN A 1 102 ? 17.906 13.228 -3.138 1.00 67.56 102 ASN A N 1
ATOM 802 C CA . ASN A 1 102 ? 18.911 12.454 -2.430 1.00 67.56 102 ASN A CA 1
ATOM 803 C C . ASN A 1 102 ? 19.394 11.285 -3.301 1.00 67.56 102 ASN A C 1
ATOM 805 O O . ASN A 1 102 ? 18.720 10.263 -3.410 1.00 67.56 102 ASN A O 1
ATOM 809 N N . THR A 1 103 ? 20.602 11.405 -3.850 1.00 62.62 103 THR A N 1
ATOM 810 C CA . THR A 1 103 ? 21.262 10.360 -4.653 1.00 62.62 103 THR A CA 1
ATOM 811 C C . THR A 1 103 ? 21.624 9.098 -3.861 1.00 62.62 103 THR A C 1
ATOM 813 O O . THR A 1 103 ? 22.023 8.104 -4.458 1.00 62.62 103 THR A O 1
ATOM 816 N N . LYS A 1 104 ? 21.474 9.115 -2.529 1.00 63.72 104 LYS A N 1
ATOM 817 C CA . LYS A 1 104 ? 21.661 7.954 -1.643 1.00 63.72 104 LYS A CA 1
ATOM 818 C C . LYS A 1 104 ? 20.356 7.211 -1.339 1.00 63.72 104 LYS A C 1
ATOM 820 O O . LYS A 1 104 ? 20.365 6.285 -0.532 1.00 63.72 104 LYS A O 1
ATOM 825 N N . ALA A 1 105 ? 19.226 7.630 -1.91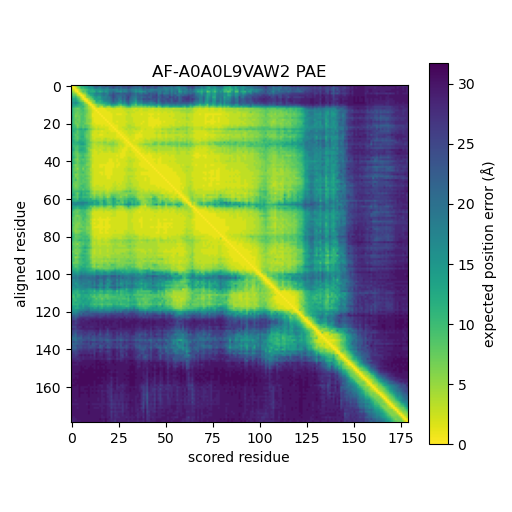5 1.00 62.00 105 ALA A N 1
ATOM 826 C CA . ALA A 1 105 ? 17.967 6.920 -1.731 1.00 62.00 105 ALA A CA 1
ATOM 827 C C . ALA A 1 105 ? 18.078 5.501 -2.328 1.00 62.00 105 ALA A C 1
ATOM 829 O O . ALA A 1 105 ? 18.527 5.354 -3.467 1.00 62.00 105 ALA A O 1
ATOM 830 N N . PRO A 1 106 ? 17.684 4.452 -1.587 1.00 64.00 106 PRO A N 1
ATOM 831 C CA . PRO A 1 106 ? 17.847 3.086 -2.051 1.00 64.00 106 PRO A CA 1
ATOM 832 C C . PRO A 1 106 ? 16.903 2.810 -3.225 1.00 64.00 106 PRO A C 1
ATOM 834 O O . PRO A 1 106 ? 15.741 3.229 -3.237 1.00 64.00 106 PRO A O 1
ATOM 837 N N . LEU A 1 107 ? 17.398 2.076 -4.221 1.00 69.38 107 LEU A N 1
ATOM 838 C CA . LEU A 1 107 ? 16.580 1.584 -5.325 1.00 69.38 107 LEU A CA 1
ATOM 839 C C . LEU A 1 107 ? 15.771 0.390 -4.819 1.00 69.38 107 LEU A C 1
ATOM 841 O O . LEU A 1 107 ? 16.323 -0.681 -4.596 1.00 69.38 107 LEU A O 1
ATOM 845 N N . GLY A 1 108 ? 14.457 0.552 -4.655 1.00 68.44 108 GLY A N 1
ATOM 846 C CA . GLY A 1 108 ? 13.602 -0.529 -4.151 1.00 68.44 108 GLY A CA 1
ATOM 847 C C . GLY A 1 108 ? 13.583 -1.778 -5.046 1.00 68.44 108 GLY A C 1
ATOM 848 O O . GLY A 1 108 ? 13.363 -2.886 -4.566 1.00 68.44 108 GLY A O 1
ATOM 849 N N . HIS A 1 109 ? 13.853 -1.634 -6.348 1.00 73.19 109 HIS A N 1
ATOM 850 C CA . HIS A 1 109 ? 13.704 -2.728 -7.315 1.00 73.19 109 HIS A CA 1
ATOM 851 C C . HIS A 1 109 ? 14.927 -2.958 -8.218 1.00 73.19 109 HIS A C 1
ATOM 853 O O . HIS A 1 109 ? 14.804 -2.881 -9.443 1.00 73.19 109 HIS A O 1
ATOM 859 N N . PRO A 1 110 ? 16.106 -3.280 -7.666 1.00 75.19 110 PRO A N 1
ATOM 860 C CA . PRO A 1 110 ? 17.347 -3.322 -8.437 1.00 75.1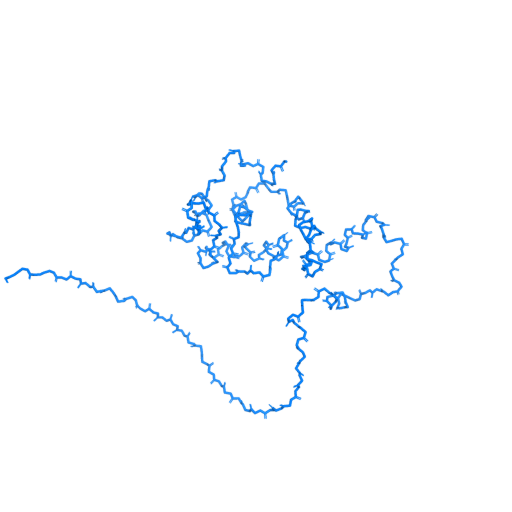9 110 PRO A CA 1
ATOM 861 C C . PRO A 1 110 ? 17.322 -4.386 -9.546 1.00 75.19 110 PRO A C 1
ATOM 863 O O . PRO A 1 110 ? 17.679 -4.113 -10.688 1.00 75.19 110 PRO A O 1
ATOM 866 N N . SER A 1 111 ? 16.825 -5.587 -9.239 1.00 76.38 111 SER A N 1
ATOM 867 C CA . SER A 1 111 ? 16.722 -6.699 -10.194 1.00 76.38 111 SER A CA 1
ATOM 868 C C . SER A 1 111 ? 15.724 -6.424 -11.323 1.00 76.38 111 SER A C 1
ATOM 870 O O . SER A 1 111 ? 16.029 -6.668 -12.490 1.00 76.38 111 SER A O 1
ATOM 872 N N . LEU A 1 112 ? 14.549 -5.878 -10.994 1.00 80.69 112 LEU A N 1
ATOM 873 C CA . LEU A 1 112 ? 13.517 -5.532 -11.974 1.00 80.69 112 LEU A CA 1
ATOM 874 C C . LEU A 1 112 ? 13.988 -4.413 -12.907 1.00 80.69 112 LEU A C 1
ATOM 876 O O . LEU A 1 112 ? 13.798 -4.524 -14.113 1.00 80.69 112 LEU A O 1
ATOM 880 N N . ILE A 1 113 ? 14.617 -3.363 -12.370 1.00 80.94 113 ILE A N 1
ATOM 881 C CA . ILE A 1 113 ? 15.158 -2.256 -13.173 1.00 80.94 113 ILE A CA 1
ATOM 882 C C . ILE A 1 113 ? 16.202 -2.789 -14.161 1.00 80.94 113 ILE A C 1
ATOM 884 O O . ILE A 1 113 ? 16.113 -2.504 -15.354 1.00 80.94 113 ILE A O 1
ATOM 888 N N . THR A 1 114 ? 17.131 -3.629 -13.693 1.00 79.94 114 THR A N 1
ATOM 889 C CA . THR A 1 114 ? 18.145 -4.266 -14.544 1.00 79.94 114 THR A CA 1
ATOM 890 C C . THR A 1 114 ? 17.515 -5.135 -15.631 1.00 79.94 114 THR A C 1
ATOM 892 O O . THR A 1 114 ? 17.892 -5.035 -16.796 1.00 79.94 114 THR A O 1
ATOM 895 N N . HIS A 1 115 ? 16.528 -5.963 -15.284 1.00 78.94 115 HIS A N 1
ATOM 896 C CA . HIS A 1 115 ? 15.869 -6.837 -16.253 1.00 78.94 115 HIS A CA 1
ATOM 897 C C . HIS A 1 115 ? 15.086 -6.047 -17.311 1.00 78.94 115 HIS A C 1
ATOM 899 O O . HIS A 1 115 ? 15.174 -6.355 -18.497 1.00 78.94 115 HIS A O 1
ATOM 905 N N . LEU A 1 116 ? 14.374 -4.990 -16.906 1.00 81.69 116 LEU A N 1
ATOM 906 C CA . LEU A 1 116 ? 13.689 -4.092 -17.837 1.00 81.69 116 LEU A CA 1
ATOM 907 C C . LEU A 1 116 ? 14.680 -3.426 -18.792 1.00 81.69 116 LEU A C 1
ATOM 909 O O . LEU A 1 116 ? 14.424 -3.386 -19.991 1.00 81.69 116 LEU A O 1
ATOM 913 N N . TYR A 1 117 ? 15.824 -2.968 -18.280 1.00 79.06 117 TYR A N 1
ATOM 914 C CA . TYR A 1 117 ? 16.880 -2.372 -19.094 1.00 79.06 117 TYR A CA 1
ATOM 915 C C . TYR A 1 117 ? 17.498 -3.380 -20.086 1.00 79.06 117 TYR A C 1
ATOM 917 O O . TYR A 1 117 ? 17.781 -3.026 -21.229 1.00 79.06 117 TYR A O 1
ATOM 925 N N . MET A 1 118 ? 17.654 -4.650 -19.690 1.00 79.00 118 MET A N 1
ATOM 926 C CA . MET A 1 118 ? 18.094 -5.727 -20.589 1.00 79.00 118 MET A CA 1
ATOM 927 C C . MET A 1 118 ? 17.085 -6.001 -21.713 1.00 79.00 118 MET A C 1
ATOM 929 O O . MET A 1 118 ? 17.490 -6.194 -22.855 1.00 79.00 118 MET A O 1
ATOM 933 N N . ILE A 1 119 ? 15.782 -6.003 -21.409 1.00 80.62 119 ILE A N 1
ATOM 934 C CA . ILE A 1 119 ? 14.724 -6.270 -22.398 1.00 80.62 119 ILE A CA 1
ATOM 935 C C . ILE A 1 119 ? 14.657 -5.173 -23.468 1.00 80.62 119 ILE A C 1
ATOM 937 O O . ILE A 1 119 ? 14.473 -5.480 -24.643 1.00 80.62 119 ILE A O 1
ATOM 941 N N . ILE A 1 120 ? 14.805 -3.901 -23.085 1.00 80.88 120 ILE A N 1
ATOM 942 C CA . ILE A 1 120 ? 14.685 -2.760 -24.012 1.00 80.88 120 ILE A CA 1
ATOM 943 C C . ILE A 1 120 ? 15.924 -2.538 -24.893 1.00 80.88 120 ILE A C 1
ATOM 945 O O . ILE A 1 120 ? 15.967 -1.563 -25.637 1.00 80.88 120 ILE A O 1
ATOM 949 N N . GLY A 1 121 ? 16.929 -3.417 -24.821 1.00 65.25 121 GLY A N 1
ATOM 950 C CA . GLY A 1 121 ? 18.102 -3.367 -25.698 1.00 65.25 121 GLY A CA 1
ATOM 951 C C . GLY A 1 121 ? 19.046 -2.192 -25.433 1.00 65.25 121 GLY A C 1
ATOM 952 O O . GLY A 1 121 ? 19.928 -1.932 -26.240 1.00 65.25 121 GLY A O 1
ATOM 953 N N . LEU A 1 122 ? 18.912 -1.491 -24.301 1.00 66.12 122 LEU A N 1
ATOM 954 C CA . LEU A 1 122 ? 19.852 -0.424 -23.930 1.00 66.12 122 LEU A CA 1
ATOM 955 C C . LEU A 1 122 ? 21.224 -0.972 -23.467 1.00 66.12 122 LEU A C 1
ATOM 957 O O . LEU A 1 122 ? 22.157 -0.195 -23.287 1.00 66.12 122 LEU A O 1
ATOM 961 N N . TYR A 1 123 ? 21.379 -2.299 -23.328 1.00 55.44 123 TYR A N 1
ATOM 962 C CA . TYR A 1 123 ? 22.676 -2.991 -23.270 1.00 55.44 123 TYR A CA 1
ATOM 963 C C . TYR A 1 123 ? 22.985 -3.655 -24.624 1.00 55.44 123 TYR A C 1
ATOM 965 O O . TYR A 1 123 ? 22.742 -4.846 -24.797 1.00 55.44 123 TYR A O 1
ATOM 973 N N . ASP A 1 124 ? 23.596 -2.923 -25.557 1.00 54.03 124 ASP A N 1
ATOM 974 C CA . ASP A 1 124 ? 24.114 -3.494 -26.819 1.00 54.03 124 ASP A CA 1
ATOM 975 C C . ASP A 1 124 ? 25.347 -4.404 -26.613 1.00 54.03 124 ASP A C 1
ATOM 977 O O . ASP A 1 124 ? 25.862 -5.033 -27.535 1.00 54.03 124 ASP A O 1
ATOM 981 N N . THR A 1 125 ? 25.855 -4.512 -25.384 1.00 52.12 125 THR A N 1
ATOM 982 C CA . THR A 1 125 ? 26.907 -5.465 -25.020 1.00 52.12 125 THR A CA 1
ATOM 983 C C . THR A 1 125 ? 26.676 -5.943 -23.588 1.00 52.12 125 THR A C 1
ATOM 985 O O . THR A 1 125 ? 26.723 -5.122 -22.668 1.00 52.12 125 THR A O 1
ATOM 988 N N . PRO A 1 126 ? 26.447 -7.248 -23.339 1.00 49.47 126 PRO A N 1
ATOM 989 C CA . PRO A 1 126 ? 26.507 -7.751 -21.976 1.00 49.47 126 PRO A CA 1
ATOM 990 C C . PRO A 1 126 ? 27.930 -7.478 -21.468 1.00 49.47 126 PRO A C 1
ATOM 992 O O . PRO A 1 126 ? 28.888 -7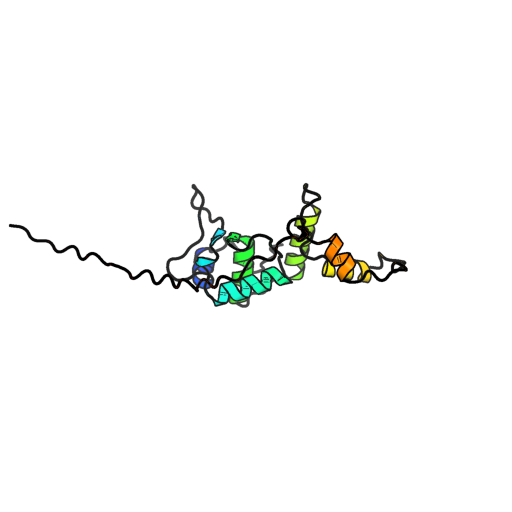.720 -22.215 1.00 49.47 126 PRO A O 1
ATOM 995 N N . PRO A 1 127 ? 28.124 -6.957 -20.242 1.00 50.12 127 PRO A N 1
ATOM 996 C CA . PRO A 1 127 ? 29.467 -6.770 -19.727 1.00 50.12 127 PRO A CA 1
ATOM 997 C C . PRO A 1 127 ? 30.188 -8.117 -19.817 1.00 50.12 127 PRO A C 1
ATOM 999 O O . PRO A 1 127 ? 29.654 -9.139 -19.387 1.00 50.12 127 PRO A O 1
ATOM 1002 N N . ARG A 1 128 ? 31.406 -8.137 -20.378 1.00 49.66 128 ARG A N 1
ATOM 1003 C CA . ARG A 1 128 ? 32.258 -9.344 -20.466 1.00 49.66 128 ARG A CA 1
ATOM 1004 C C . ARG A 1 128 ? 32.441 -10.062 -19.119 1.00 49.66 128 ARG A C 1
ATOM 1006 O O . ARG A 1 128 ? 32.906 -11.195 -19.092 1.00 49.66 128 ARG A O 1
ATOM 1013 N N . ARG A 1 129 ? 32.066 -9.417 -18.013 1.00 50.56 129 ARG A N 1
ATOM 1014 C CA . ARG A 1 129 ? 31.847 -10.029 -16.709 1.00 50.56 129 ARG A CA 1
ATOM 1015 C C . ARG A 1 129 ? 30.351 -10.054 -16.409 1.00 50.56 129 ARG A C 1
ATOM 1017 O O . ARG A 1 129 ? 29.745 -9.017 -16.159 1.00 50.56 129 ARG A O 1
ATOM 1024 N N . ARG A 1 130 ? 29.766 -11.254 -16.435 1.00 54.06 130 ARG A N 1
ATOM 1025 C CA . ARG A 1 130 ? 28.494 -11.547 -15.769 1.00 54.06 130 ARG A CA 1
ATOM 1026 C C . ARG A 1 130 ? 28.662 -11.095 -14.318 1.00 54.06 130 ARG A C 1
ATOM 1028 O O . ARG A 1 130 ? 29.351 -11.778 -13.571 1.00 54.06 130 ARG A O 1
ATOM 1035 N N . TRP A 1 131 ? 28.081 -9.959 -13.947 1.00 52.06 131 TRP A N 1
ATOM 1036 C CA . TRP A 1 131 ? 28.016 -9.565 -12.545 1.00 52.06 131 TRP A CA 1
ATOM 1037 C C . TRP A 1 131 ? 27.313 -10.697 -11.807 1.00 52.06 131 TRP A C 1
ATOM 1039 O O . TRP A 1 131 ? 26.194 -11.081 -12.172 1.00 52.06 131 TRP A O 1
ATOM 1049 N N . MET A 1 132 ? 27.995 -11.295 -10.835 1.00 60.53 132 MET A N 1
ATOM 1050 C CA . MET A 1 132 ? 27.332 -12.242 -9.950 1.00 60.53 132 MET A CA 1
ATOM 1051 C C . MET A 1 132 ? 26.285 -11.459 -9.160 1.00 60.53 132 MET A C 1
ATOM 1053 O O . MET A 1 132 ? 26.518 -10.302 -8.807 1.00 60.53 132 MET A O 1
ATOM 1057 N N . MET A 1 133 ? 25.133 -12.072 -8.868 1.00 57.03 133 MET A N 1
ATOM 1058 C CA . MET A 1 133 ? 24.089 -11.423 -8.057 1.00 57.03 133 MET A CA 1
ATOM 1059 C C . MET A 1 133 ? 24.651 -10.873 -6.734 1.00 57.03 133 MET A C 1
ATOM 1061 O O . MET A 1 133 ? 24.154 -9.880 -6.225 1.00 57.03 133 MET A O 1
ATOM 1065 N N . GLU A 1 134 ? 25.735 -11.461 -6.233 1.00 58.62 134 GLU A N 1
ATOM 1066 C CA . GLU A 1 134 ? 26.496 -11.038 -5.058 1.00 58.62 134 GLU A CA 1
ATOM 1067 C C . GLU A 1 134 ? 27.247 -9.698 -5.229 1.00 58.62 134 GLU A C 1
ATOM 1069 O O . GLU A 1 134 ? 27.176 -8.838 -4.352 1.00 58.62 134 GLU A O 1
ATOM 1074 N N . GLU A 1 135 ? 27.893 -9.453 -6.376 1.00 60.84 135 GLU A N 1
ATOM 1075 C CA . GLU A 1 135 ? 28.581 -8.180 -6.662 1.00 60.84 135 GLU A CA 1
ATOM 1076 C C . GLU A 1 135 ? 27.575 -7.033 -6.816 1.00 60.84 135 GLU A C 1
ATOM 1078 O O . GLU A 1 135 ? 27.773 -5.925 -6.315 1.00 60.84 135 GLU A O 1
ATOM 1083 N N . PHE A 1 136 ? 26.451 -7.318 -7.475 1.00 61.69 136 PHE A N 1
ATOM 1084 C CA . PHE A 1 136 ? 25.361 -6.363 -7.622 1.00 61.69 136 PHE A CA 1
ATOM 1085 C C . PHE A 1 136 ? 24.675 -6.083 -6.279 1.00 61.69 136 PHE A C 1
ATOM 1087 O O . PHE A 1 136 ? 24.487 -4.921 -5.922 1.00 61.69 136 PHE A O 1
ATOM 1094 N N . ASN A 1 137 ? 24.380 -7.123 -5.490 1.00 61.12 137 ASN A N 1
ATOM 1095 C CA . ASN A 1 137 ? 23.834 -6.973 -4.142 1.00 61.12 137 ASN A CA 1
ATOM 1096 C C . ASN A 1 137 ? 24.776 -6.189 -3.229 1.00 61.12 137 ASN A C 1
ATOM 1098 O O . ASN A 1 137 ? 24.285 -5.429 -2.411 1.00 61.12 137 ASN A O 1
ATOM 1102 N N . THR A 1 138 ? 26.097 -6.307 -3.388 1.00 64.94 138 THR A N 1
ATOM 1103 C CA . THR A 1 138 ? 27.082 -5.513 -2.633 1.00 64.94 138 THR A CA 1
ATOM 1104 C C . THR A 1 138 ? 27.013 -4.031 -2.996 1.00 64.94 138 THR A C 1
ATOM 1106 O O . THR A 1 138 ? 27.031 -3.176 -2.115 1.00 64.94 138 THR A O 1
ATOM 1109 N N . CYS A 1 139 ? 26.890 -3.718 -4.287 1.00 58.31 139 CYS A N 1
ATOM 1110 C CA . CYS A 1 139 ? 26.819 -2.338 -4.768 1.00 58.31 139 CYS A CA 1
ATOM 1111 C C . CYS A 1 139 ? 25.480 -1.655 -4.439 1.00 58.31 139 CYS A C 1
ATOM 1113 O O . CYS A 1 139 ? 25.413 -0.429 -4.370 1.00 58.31 139 CYS A O 1
ATOM 1115 N N . VAL A 1 140 ? 24.420 -2.447 -4.254 1.00 58.50 140 VAL A N 1
ATOM 1116 C CA . VAL A 1 140 ? 23.068 -1.973 -3.925 1.00 58.50 140 VAL A CA 1
ATOM 1117 C C . VAL A 1 140 ? 22.714 -2.190 -2.439 1.00 58.50 140 VAL A C 1
ATOM 1119 O O . VAL A 1 140 ? 21.652 -1.758 -1.989 1.00 58.50 140 VAL A O 1
ATOM 1122 N N . ARG A 1 141 ? 23.601 -2.816 -1.646 1.00 53.62 141 ARG A N 1
ATOM 1123 C CA . ARG A 1 141 ? 23.422 -3.010 -0.197 1.00 53.62 141 ARG A CA 1
ATOM 1124 C C . ARG A 1 141 ? 23.428 -1.666 0.520 1.00 53.62 141 ARG A C 1
ATOM 1126 O O . ARG A 1 141 ? 24.195 -0.765 0.186 1.00 53.62 141 ARG A O 1
ATOM 1133 N N . TRP A 1 142 ? 22.585 -1.557 1.538 1.00 53.22 142 TRP A N 1
ATOM 1134 C CA . TRP A 1 142 ? 22.500 -0.382 2.397 1.00 53.22 142 TRP A CA 1
ATOM 1135 C C . TRP A 1 142 ? 23.759 -0.246 3.286 1.00 53.22 142 TRP A C 1
ATOM 1137 O O . TRP A 1 142 ? 24.295 -1.269 3.718 1.00 53.22 142 TRP A O 1
ATOM 1147 N N . PRO A 1 143 ? 24.240 0.976 3.597 1.00 47.12 143 PRO A N 1
ATOM 1148 C CA . PRO A 1 143 ? 25.469 1.171 4.374 1.00 47.12 143 PRO A CA 1
ATOM 1149 C C . PRO A 1 143 ? 25.454 0.589 5.797 1.00 47.12 143 PRO A C 1
ATOM 1151 O O . PRO A 1 143 ? 26.510 0.215 6.298 1.00 47.12 143 PRO A O 1
ATOM 1154 N N . GLU A 1 144 ? 24.294 0.485 6.455 1.00 50.66 144 GLU A N 1
ATOM 1155 C CA . GLU A 1 144 ? 24.211 -0.027 7.842 1.00 50.66 144 GLU A CA 1
ATOM 1156 C C . GLU A 1 144 ? 24.548 -1.520 7.954 1.00 50.66 144 GLU A C 1
ATOM 1158 O O . GLU A 1 144 ? 24.883 -1.997 9.031 1.00 50.66 144 GLU A O 1
ATOM 1163 N N . ASP A 1 145 ? 24.534 -2.244 6.835 1.00 47.66 145 ASP A N 1
ATOM 1164 C CA . ASP A 1 145 ? 24.880 -3.662 6.768 1.00 47.66 145 ASP A CA 1
ATOM 1165 C C . ASP A 1 145 ? 26.384 -3.859 6.437 1.00 47.66 145 ASP A C 1
ATOM 1167 O O . ASP A 1 145 ? 26.830 -4.958 6.140 1.00 47.66 145 ASP A O 1
ATOM 1171 N N . GLN A 1 146 ? 27.217 -2.807 6.426 1.00 50.91 146 GLN A N 1
ATOM 1172 C CA . GLN A 1 146 ? 28.667 -2.919 6.158 1.00 50.91 146 GLN A CA 1
ATOM 1173 C C . GLN A 1 146 ? 29.562 -2.804 7.404 1.00 50.91 146 GLN A C 1
ATOM 1175 O O . GLN A 1 146 ? 30.769 -2.585 7.279 1.00 50.91 146 GLN A O 1
ATOM 1180 N N . SER A 1 147 ? 29.029 -2.999 8.612 1.00 44.38 147 SER A N 1
ATOM 1181 C CA . SER A 1 147 ? 29.881 -3.212 9.784 1.00 44.38 147 SER A CA 1
ATOM 1182 C C . SER A 1 147 ? 30.532 -4.602 9.712 1.00 44.38 147 SER A C 1
ATOM 1184 O O . SER A 1 147 ? 29.896 -5.644 9.845 1.00 44.38 147 SER A O 1
ATOM 1186 N N . GLN A 1 148 ? 31.839 -4.623 9.455 1.00 42.53 148 GLN A N 1
ATOM 1187 C CA . GLN A 1 148 ? 32.662 -5.825 9.583 1.00 42.53 148 GLN A CA 1
ATOM 1188 C C . GLN A 1 148 ? 32.720 -6.267 11.058 1.00 42.53 148 GLN A C 1
ATOM 1190 O O . GLN A 1 148 ? 32.916 -5.414 11.930 1.00 42.53 148 GLN A O 1
ATOM 1195 N N . PRO A 1 149 ? 32.671 -7.578 11.360 1.00 39.19 149 PRO A N 1
ATOM 1196 C CA . PRO A 1 149 ? 33.106 -8.086 12.648 1.00 39.19 149 PRO A CA 1
ATOM 1197 C C . PRO A 1 149 ? 34.638 -8.068 12.658 1.00 39.19 149 PRO A C 1
ATOM 1199 O O . PRO A 1 149 ? 35.296 -8.996 12.189 1.00 39.19 149 PRO A O 1
ATOM 1202 N N . SER A 1 150 ? 35.231 -6.992 13.171 1.00 40.84 150 SER A N 1
ATOM 1203 C CA . SER A 1 150 ? 36.650 -7.010 13.525 1.00 40.84 150 SER A CA 1
ATOM 1204 C C . SER A 1 150 ? 36.781 -7.751 14.854 1.00 40.84 150 SER A C 1
ATOM 1206 O O . SER A 1 150 ? 36.628 -7.163 15.922 1.00 40.84 150 SER A O 1
ATOM 1208 N N . GLY A 1 151 ? 36.972 -9.067 14.784 1.00 44.66 151 GLY A N 1
ATOM 1209 C CA . GLY A 1 151 ? 37.079 -9.921 15.962 1.00 44.66 151 GLY A CA 1
ATOM 1210 C C . GLY A 1 151 ? 38.334 -9.644 16.786 1.00 44.66 151 GLY A C 1
ATOM 1211 O O . GLY A 1 151 ? 39.405 -9.512 16.210 1.00 44.66 151 GLY A O 1
ATOM 1212 N N . VAL A 1 152 ? 38.187 -9.624 18.114 1.00 32.44 152 VAL A N 1
ATOM 1213 C CA . VAL A 1 152 ? 39.011 -10.349 19.102 1.00 32.44 152 VAL A CA 1
ATOM 1214 C C . VAL A 1 152 ? 38.176 -10.461 20.382 1.00 32.44 152 VAL A C 1
ATOM 1216 O O . VAL A 1 152 ? 37.716 -9.448 20.898 1.00 32.44 152 VAL A O 1
ATOM 1219 N N . GLY A 1 153 ? 38.032 -11.677 20.915 1.00 31.59 153 GLY A N 1
ATOM 1220 C CA . GLY A 1 153 ? 37.597 -11.895 22.296 1.00 31.59 153 GLY A CA 1
ATOM 1221 C C . GLY A 1 153 ? 36.431 -12.859 22.430 1.00 31.59 153 GLY A C 1
ATOM 1222 O O . GLY A 1 153 ? 35.301 -12.442 22.646 1.00 31.59 153 GLY A O 1
ATOM 1223 N N . ALA A 1 154 ? 36.724 -14.155 22.344 1.00 44.75 154 ALA A N 1
ATOM 1224 C CA . ALA A 1 154 ? 35.884 -15.158 22.974 1.00 44.75 154 ALA A CA 1
ATOM 1225 C C . ALA A 1 154 ? 35.841 -14.873 24.484 1.00 44.75 154 ALA A C 1
ATOM 1227 O O . ALA A 1 154 ? 36.872 -14.984 25.146 1.00 44.75 154 ALA A O 1
ATOM 1228 N N . VAL A 1 155 ? 34.670 -14.522 25.007 1.00 35.06 155 VAL A N 1
ATOM 1229 C CA . VAL A 1 155 ? 34.311 -14.735 26.410 1.00 35.06 155 VAL A CA 1
ATOM 1230 C C . VAL A 1 155 ? 32.861 -15.196 26.467 1.00 35.06 155 VAL A C 1
ATOM 1232 O O . VAL A 1 155 ? 31.957 -14.494 26.036 1.00 35.06 155 VAL A O 1
ATOM 1235 N N . ASP A 1 156 ? 32.762 -16.441 26.912 1.00 38.59 156 ASP A N 1
ATOM 1236 C CA . ASP A 1 156 ? 31.685 -17.184 27.557 1.00 38.59 156 ASP A CA 1
ATOM 1237 C C . ASP A 1 156 ? 30.205 -16.954 27.220 1.00 38.59 156 ASP A C 1
ATOM 1239 O O . ASP A 1 156 ? 29.691 -15.850 27.066 1.00 38.59 156 ASP A O 1
ATOM 1243 N N . ALA A 1 157 ? 29.513 -18.088 27.184 1.00 44.94 157 ALA A N 1
ATOM 1244 C CA . ALA A 1 157 ? 28.082 -18.205 27.022 1.00 44.94 157 ALA A CA 1
ATOM 1245 C C . ALA A 1 157 ? 27.342 -17.618 28.232 1.00 44.94 157 ALA A C 1
ATOM 1247 O O . ALA A 1 157 ? 27.678 -17.916 29.376 1.00 44.94 157 ALA A O 1
ATOM 1248 N N . SER A 1 158 ? 26.261 -16.879 27.981 1.00 41.03 158 SER A N 1
ATOM 1249 C CA . SER A 1 158 ? 25.185 -16.761 28.962 1.00 41.03 158 SER A CA 1
ATOM 1250 C C . SER A 1 158 ? 23.833 -16.771 28.260 1.00 41.03 158 SER A C 1
ATOM 1252 O O . SER A 1 158 ? 23.478 -15.851 27.528 1.00 41.03 158 SER A O 1
ATOM 1254 N N . THR A 1 159 ? 23.116 -17.866 28.484 1.00 50.16 159 THR A N 1
ATOM 1255 C CA . THR A 1 159 ? 21.671 -18.024 28.322 1.00 50.16 159 THR A CA 1
ATOM 1256 C C . THR A 1 159 ? 20.930 -16.939 29.105 1.00 50.16 159 THR A C 1
ATOM 1258 O O . THR A 1 159 ? 21.210 -16.790 30.291 1.00 50.16 159 THR A O 1
ATOM 1261 N N . MET A 1 160 ? 19.991 -16.234 28.467 1.00 44.69 160 MET A N 1
ATOM 1262 C CA . MET A 1 160 ? 18.882 -15.485 29.090 1.00 44.69 160 MET A CA 1
ATOM 1263 C C . MET A 1 160 ? 17.732 -15.522 28.064 1.00 44.69 160 MET A C 1
ATOM 1265 O O . MET A 1 160 ? 17.890 -14.979 26.976 1.00 44.69 160 MET A O 1
ATOM 1269 N N . GLU A 1 161 ? 16.869 -16.539 28.124 1.00 56.38 161 GLU A N 1
ATOM 1270 C CA . GLU A 1 161 ? 15.529 -16.527 28.751 1.00 56.38 161 GLU A CA 1
ATOM 1271 C C . GLU A 1 161 ? 14.560 -15.558 28.044 1.00 56.38 161 GLU A C 1
ATOM 1273 O O . GLU A 1 161 ? 14.783 -14.354 27.998 1.00 56.38 161 GLU A O 1
ATOM 1278 N N . GLU A 1 162 ? 13.534 -16.141 27.410 1.00 54.41 162 GLU A N 1
ATOM 1279 C CA . GLU A 1 162 ? 12.410 -15.452 26.766 1.00 54.41 162 GLU A CA 1
ATOM 1280 C C . GLU A 1 162 ? 11.538 -14.851 27.880 1.00 54.41 162 GLU A C 1
ATOM 1282 O O . GLU A 1 162 ? 10.979 -15.599 28.683 1.00 54.41 162 GLU A O 1
ATOM 1287 N N . GLU A 1 163 ? 11.455 -13.524 27.966 1.00 52.75 163 GLU A N 1
ATOM 1288 C CA . GLU A 1 163 ? 10.519 -12.850 28.869 1.00 52.75 163 GLU A CA 1
ATOM 1289 C C . GLU A 1 163 ? 9.158 -12.737 28.163 1.00 52.75 163 GLU A C 1
ATOM 1291 O O . GLU A 1 163 ? 8.958 -11.917 27.262 1.00 52.75 163 GLU A O 1
ATOM 1296 N N . ASP A 1 164 ? 8.254 -13.644 28.544 1.00 57.47 164 ASP A N 1
ATOM 1297 C CA . ASP A 1 164 ? 6.811 -13.551 28.332 1.00 57.47 164 ASP A CA 1
ATOM 1298 C C . ASP A 1 164 ? 6.263 -12.429 29.237 1.00 57.47 164 ASP A C 1
ATOM 1300 O O . ASP A 1 164 ? 6.101 -12.626 30.441 1.00 57.47 164 ASP A O 1
ATOM 1304 N N . ASP A 1 165 ? 5.979 -11.255 28.671 1.00 55.25 165 ASP A N 1
ATOM 1305 C CA . ASP A 1 165 ? 5.192 -10.220 29.355 1.00 55.25 165 ASP A CA 1
ATOM 1306 C C . ASP A 1 165 ? 3.693 -10.502 29.138 1.00 55.25 165 ASP A C 1
ATOM 1308 O O . ASP A 1 165 ? 3.061 -9.999 28.200 1.00 55.25 165 ASP A O 1
ATOM 1312 N N . ASP A 1 166 ? 3.139 -11.347 30.011 1.00 56.25 166 ASP A N 1
ATOM 1313 C CA . ASP A 1 166 ? 1.711 -11.384 30.333 1.00 56.25 166 ASP A CA 1
ATOM 1314 C C . ASP A 1 166 ? 1.412 -10.237 31.318 1.00 56.25 166 ASP A C 1
ATOM 1316 O O . ASP A 1 166 ? 1.507 -10.403 32.534 1.00 56.25 166 ASP A O 1
ATOM 1320 N N . ASP A 1 167 ? 1.043 -9.061 30.807 1.00 57.09 167 ASP A N 1
ATOM 1321 C CA . ASP A 1 167 ? 0.429 -8.027 31.647 1.00 57.09 167 ASP A CA 1
ATOM 1322 C C . ASP A 1 167 ? -1.063 -8.360 31.827 1.00 57.09 167 ASP A C 1
ATOM 1324 O O . ASP A 1 167 ? -1.901 -8.087 30.960 1.00 57.09 167 ASP A O 1
ATOM 1328 N N . GLU A 1 168 ? -1.369 -9.001 32.959 1.00 56.34 168 GLU A N 1
ATOM 1329 C CA . GLU A 1 168 ? -2.719 -9.191 33.489 1.00 56.34 168 GLU A CA 1
ATOM 1330 C C . GLU A 1 168 ? -3.399 -7.832 33.739 1.00 56.34 168 GLU A C 1
ATOM 1332 O O . GLU A 1 168 ? -2.831 -6.916 34.339 1.00 56.34 168 GLU A O 1
ATOM 1337 N N . GLU A 1 169 ? -4.640 -7.701 33.267 1.00 55.34 169 GLU A N 1
ATOM 1338 C CA . GLU A 1 169 ? -5.485 -6.539 33.525 1.00 55.34 169 GLU A CA 1
ATOM 1339 C C . GLU A 1 169 ? -5.989 -6.549 34.977 1.00 55.34 169 GLU A C 1
ATOM 1341 O O . GLU A 1 169 ? -6.788 -7.404 35.360 1.00 55.34 169 GLU A O 1
ATOM 1346 N N . GLU A 1 170 ? -5.565 -5.570 35.778 1.00 55.31 170 GLU A N 1
ATOM 1347 C CA . GLU A 1 170 ? -6.197 -5.250 37.063 1.00 55.31 170 GLU A CA 1
ATOM 1348 C C . GLU A 1 170 ? -7.302 -4.205 36.823 1.00 55.31 170 GLU A C 1
ATOM 1350 O O . GLU A 1 170 ? -7.055 -3.002 36.706 1.00 55.31 170 GLU A O 1
ATOM 1355 N N . GLU A 1 171 ? -8.539 -4.690 36.712 1.00 52.91 171 GLU A N 1
ATOM 1356 C CA . GLU A 1 171 ? -9.761 -3.891 36.819 1.00 52.91 171 GLU A CA 1
ATOM 1357 C C . GLU A 1 171 ? -9.962 -3.501 38.296 1.00 52.91 171 GLU A C 1
ATOM 1359 O O . GLU A 1 171 ? -10.347 -4.333 39.121 1.00 52.91 171 GLU A O 1
ATOM 1364 N N . GLU A 1 172 ? -9.710 -2.238 38.659 1.00 55.22 172 GLU A N 1
ATOM 1365 C CA . GLU A 1 172 ? -10.136 -1.712 39.961 1.00 55.22 172 GLU A CA 1
ATOM 1366 C C . GLU A 1 172 ? -11.638 -1.388 39.924 1.00 55.22 172 GLU A C 1
ATOM 1368 O O . GLU A 1 172 ? -12.076 -0.355 39.408 1.00 55.22 172 GLU A O 1
ATOM 1373 N N . ASP A 1 173 ? -12.424 -2.291 40.511 1.00 55.91 173 ASP A N 1
ATOM 1374 C CA . ASP A 1 173 ? -13.841 -2.108 40.822 1.00 55.91 173 ASP A CA 1
ATOM 1375 C C . ASP A 1 173 ? -13.999 -0.970 41.850 1.00 55.91 173 ASP A C 1
ATOM 1377 O O . ASP A 1 173 ? -13.636 -1.089 43.025 1.00 55.91 173 ASP A O 1
ATOM 1381 N N . SER A 1 174 ? -14.549 0.162 41.413 1.00 58.19 174 SER A N 1
ATOM 1382 C CA . SER A 1 174 ? -15.010 1.217 42.312 1.00 58.19 174 SER A CA 1
ATOM 1383 C C . SER A 1 174 ? -16.397 0.858 42.849 1.00 58.19 174 SER A C 1
ATOM 1385 O O . SER A 1 174 ? -17.380 1.014 42.122 1.00 58.19 174 SER A O 1
ATOM 1387 N N . ASP A 1 175 ? -16.489 0.428 44.110 1.00 59.88 175 ASP A N 1
ATOM 1388 C CA . ASP A 1 175 ? -17.771 0.340 44.816 1.00 59.88 175 ASP A CA 1
ATOM 1389 C C . ASP A 1 175 ? -17.973 1.534 45.762 1.00 59.88 175 ASP A C 1
ATOM 1391 O O . ASP A 1 175 ? -17.094 1.947 46.523 1.00 59.88 175 ASP A O 1
ATOM 1395 N N . ASP A 1 176 ? -19.167 2.098 45.645 1.00 60.25 176 ASP A N 1
ATOM 1396 C CA . ASP A 1 176 ? -19.690 3.298 46.278 1.00 60.25 176 ASP A CA 1
ATOM 1397 C C . ASP A 1 176 ? -20.323 2.922 47.625 1.00 60.25 176 ASP A C 1
ATOM 1399 O O . ASP A 1 176 ? -21.001 1.902 47.748 1.00 60.25 176 ASP A O 1
ATOM 1403 N N . SER A 1 177 ? -20.168 3.753 48.655 1.00 63.44 177 SER A N 1
ATOM 1404 C CA . SER A 1 177 ? -21.070 3.700 49.810 1.00 63.44 177 SER A CA 1
ATOM 1405 C C . SER A 1 177 ? -21.113 5.027 50.549 1.00 63.44 177 SER A C 1
ATOM 1407 O O . SER A 1 177 ? -20.200 5.415 51.277 1.00 63.44 177 SER A O 1
ATOM 1409 N N . GLN A 1 178 ? -22.252 5.694 50.373 1.00 61.94 178 GLN A N 1
ATOM 1410 C CA . GLN A 1 178 ? -22.749 6.756 51.232 1.00 61.94 178 GLN A CA 1
ATOM 1411 C C . GLN A 1 178 ? -22.942 6.258 52.674 1.00 61.94 178 GLN A C 1
ATOM 1413 O O . GLN A 1 178 ? -23.513 5.189 52.903 1.00 61.94 178 GLN A O 1
ATOM 1418 N N . GLY A 1 179 ? -22.559 7.099 53.635 1.00 46.25 179 GLY A N 1
ATOM 1419 C CA . GLY A 1 179 ? -22.885 6.983 55.057 1.00 46.25 179 GLY A CA 1
ATOM 1420 C C . GLY A 1 179 ? -22.582 8.276 55.789 1.00 46.25 179 GLY A C 1
ATOM 1421 O O . GLY A 1 179 ? -21.381 8.531 56.018 1.00 46.25 179 GLY A O 1
#

Organism: Phaseolus angularis (NCBI:txid3914)

Radius of gyration: 23.53 Å; Cα contacts (8 Å, |Δi|>4): 126; chains: 1; bounding box: 62×37×82 Å

Foldseek 3Di:
DDQFPPCPDDDPQVLLLVQFFDPPFGFDADPVRHGFKGFLVGGDPLLNVVLVVCCLPQAPDPDDGIGGPVRSVVSSCVSVVGDGPSVVSNVVNQVVQVPDPDPLRARSCQPVVVVVCVVVCVCVDDPPDPCDVVNSCVVRPHPVVPDDPPDDDDDDDDDDDDDDPPPDDDDDDDDDDDD

Nearest PDB structures (foldseek):
  3e3r-assembly2_B  TM=2.903E-01  e=1.700E+00  Homo sapiens
  6o8z-assembly1_g  TM=2.126E-01  e=9.177E+00  Enterococcus faecalis

pLDDT: mean 72.72, std 18.71, range [31.59, 97.06]

Secondary structure (DSSP, 8-state):
--SBTT--SS--HHHHHHHHBPTT---EE-TTS-EEEEEGGGB-HHHHHHHHHHHHHTS--S--SEEEHHHHHHHHHHHTT--B-HHHHHHHHHHHHHT-S-TTS--S-HHHHHHHHHHTT--SS--SS---HHHHHHHHS-GGG----------------------------------

Mean predicted aligned error: 16.12 Å

Sequence (179 aa):
MSVYTDYGGIANYDKIERILCVPGARFQRNKNESPIHIRRSYLTPLAKYWMAFTHANIQPCSHVSDITISRAILLYCVLRGLNVNIGQVRANEIRSCASAVNTKAPLGHPSLITHLYMIIGLYDTPPRRRWMMEEFNTCVRWPEDQSQPSGVGAVDASTMEEEDDDDEEEEEDSDDSQG

InterPro domains:
  IPR046796 Putative plant retrotransposon-related domain [PF20167] (11-116)

Solvent-accessible surface area (backbone atoms only — not comparable to full-atom values): 11668 Å² total; per-residue (Å²): 132,70,66,55,80,79,68,84,68,74,84,60,57,69,64,43,28,70,71,36,26,41,90,96,40,60,61,42,55,49,99,80,70,45,72,55,32,33,52,49,86,38,37,30,73,68,44,49,53,53,47,52,52,40,30,77,73,55,54,56,66,96,64,76,62,54,41,44,56,73,57,47,52,52,50,44,31,60,78,68,72,48,76,62,50,60,68,59,51,38,52,49,51,54,47,55,52,72,68,40,90,52,88,81,61,72,72,73,51,61,69,61,53,51,51,53,43,57,72,73,54,79,55,89,59,77,61,98,62,79,74,48,72,64,60,52,47,58,76,69,50,63,77,88,77,64,74,74,84,82,82,84,80,93,74,81,90,77,92,79,81,88,83,80,84,79,81,77,86,82,79,82,81,85,82,86,81,91,130